Protein AF-A0A7C1LKK4-F1 (afdb_monomer_lite)

Radius of gyration: 29.33 Å; chains: 1; bounding box: 69×33×92 Å

pLDDT: mean 77.94, std 19.58, range [30.86, 96.69]

Sequence (271 aa):
MKFQNEKHQVVVKPYSTIRDAWVTHCPECGFIIKFAEEIGKKEQLFDPSLIKKLIGFKEFGNTYQYNYVPQEKPYMDFLDYYIEKVDNARSRIKSALAEIDFIHWGSPYQEWKHDRNVDAFKFLVKFYTNLEDYCQTRIEDPNNKDMDQKISELNLPEDLNNNMQDIRILRNQIVHEAYEITEEEEVKIEDTYIQFMYWLVSTYLRPLGLDKIKIEPEYTFLDITKINYEIREFLHLYLGSTLRIKNFYDKFLTPLLKELGIHIENSKSLD

Secondary structure (DSSP, 8-state):
---S-GGG-----TTEEEEEEEEEE-TTT-PEEEEEEEEEEEEEES-GGGTTTTT-EEETTEEEEEE--TTS-----HHHHHHHHHHHHHHHHHHHHTTS-HHHHHHHHHHHHTS--S-HHHHHHHHHHHHHHHHHHHSSSGGG--HHHHHHHTT--HHHHHHHHHHHHHHHHHHHS-PPPPHHHHHHHHHHHHHHHHHHHHHHHGGG-GGG-PPPGGGTTS-HHHHHHHHHHHHHHHHHHHH--TTHIIIIIHHHHHHTT----------

Structure (mmCIF, N/CA/C/O backbone):
data_AF-A0A7C1LKK4-F1
#
_entry.id   AF-A0A7C1LKK4-F1
#
loop_
_atom_site.group_PDB
_atom_site.id
_atom_site.type_symbol
_atom_site.label_atom_id
_atom_site.label_alt_id
_atom_site.label_comp_id
_atom_site.label_asym_id
_atom_site.label_entity_id
_atom_site.label_seq_id
_atom_site.pdbx_PDB_ins_code
_atom_site.Cartn_x
_atom_site.Cartn_y
_atom_site.Cartn_z
_atom_site.occupancy
_atom_site.B_iso_or_equiv
_atom_site.auth_seq_id
_atom_site.auth_comp_id
_atom_site.auth_asym_id
_atom_site.auth_atom_id
_atom_site.pdbx_PDB_model_num
ATOM 1 N N . MET A 1 1 ? 45.616 5.475 -30.907 1.00 37.19 1 MET A N 1
ATOM 2 C CA . MET A 1 1 ? 44.593 5.948 -29.952 1.00 37.19 1 MET A CA 1
ATOM 3 C C . MET A 1 1 ? 43.524 4.861 -29.895 1.00 37.19 1 MET A C 1
ATOM 5 O O . MET A 1 1 ? 42.906 4.616 -30.920 1.00 37.19 1 MET A O 1
ATOM 9 N N . LYS A 1 2 ? 43.431 4.094 -28.800 1.00 30.86 2 LYS A N 1
ATOM 10 C CA . LYS A 1 2 ? 42.451 3.000 -28.645 1.00 30.86 2 LYS A CA 1
ATOM 11 C C . LYS A 1 2 ? 41.303 3.496 -27.771 1.00 30.86 2 LYS A C 1
ATOM 13 O O . LYS A 1 2 ? 41.562 4.070 -26.717 1.00 30.86 2 LYS A O 1
ATOM 18 N N . PHE A 1 3 ? 40.069 3.304 -28.225 1.00 37.62 3 PHE A N 1
ATOM 19 C CA . PHE A 1 3 ? 38.870 3.633 -27.457 1.00 37.62 3 PHE A CA 1
ATOM 20 C C . PHE A 1 3 ? 38.736 2.670 -26.269 1.00 37.62 3 PHE A C 1
ATOM 22 O O . PHE A 1 3 ? 38.980 1.477 -26.412 1.00 37.62 3 PHE A O 1
ATOM 29 N N . GLN A 1 4 ? 38.338 3.171 -25.097 1.00 42.56 4 GLN A N 1
ATOM 30 C CA . GLN A 1 4 ? 38.189 2.353 -23.882 1.00 42.56 4 GLN A CA 1
ATOM 31 C C . GLN A 1 4 ? 36.905 1.497 -23.857 1.00 42.56 4 GLN A C 1
ATOM 33 O O . GLN A 1 4 ? 36.704 0.744 -22.912 1.00 42.56 4 GLN A O 1
ATOM 38 N N . ASN A 1 5 ? 36.047 1.574 -24.882 1.00 44.41 5 ASN A N 1
ATOM 39 C CA . ASN A 1 5 ? 34.778 0.842 -24.932 1.00 44.41 5 ASN A CA 1
ATOM 40 C C . ASN A 1 5 ? 34.364 0.494 -26.376 1.00 44.41 5 ASN A C 1
ATOM 42 O O . ASN A 1 5 ? 33.366 0.982 -26.902 1.00 44.41 5 ASN A O 1
ATOM 46 N N . GLU A 1 6 ? 35.139 -0.371 -27.037 1.00 42.25 6 GLU A N 1
ATOM 47 C CA . GLU A 1 6 ? 34.884 -0.820 -28.422 1.00 42.25 6 GLU A CA 1
ATOM 48 C C . GLU A 1 6 ? 33.504 -1.495 -28.614 1.00 42.25 6 GLU A C 1
ATOM 50 O O . GLU A 1 6 ? 32.994 -1.539 -29.729 1.00 42.25 6 GLU A O 1
ATOM 55 N N . LYS A 1 7 ? 32.852 -1.965 -27.538 1.00 42.75 7 LYS A N 1
ATOM 56 C CA . LYS A 1 7 ? 31.535 -2.631 -27.583 1.00 42.75 7 LYS A CA 1
ATOM 57 C C . LYS A 1 7 ? 30.335 -1.714 -27.857 1.00 42.75 7 LYS A C 1
ATOM 59 O O . LYS A 1 7 ? 29.309 -2.223 -28.288 1.00 42.75 7 LYS A O 1
ATOM 64 N N . HIS A 1 8 ? 30.451 -0.407 -27.622 1.00 40.34 8 HIS A N 1
ATOM 65 C CA . HIS A 1 8 ? 29.337 0.547 -27.770 1.00 40.34 8 HIS A CA 1
ATOM 66 C C . HIS A 1 8 ? 29.522 1.507 -28.952 1.00 40.34 8 HIS A C 1
ATOM 68 O O . HIS A 1 8 ? 28.782 2.476 -29.099 1.00 40.34 8 HIS A O 1
ATOM 74 N N . GLN A 1 9 ? 30.510 1.254 -29.816 1.00 44.00 9 GLN A N 1
ATOM 75 C CA . GLN A 1 9 ? 30.592 1.957 -31.088 1.00 44.00 9 GLN A CA 1
ATOM 76 C C . GLN A 1 9 ? 29.550 1.385 -32.044 1.00 44.00 9 GLN A C 1
ATOM 78 O O . GLN A 1 9 ? 29.597 0.205 -32.396 1.00 44.00 9 GLN A O 1
ATOM 83 N N . VAL A 1 10 ? 28.653 2.241 -32.536 1.00 42.34 10 VAL A N 1
ATOM 84 C CA . VAL A 1 10 ? 27.933 1.950 -33.776 1.00 42.34 10 VAL A CA 1
ATOM 85 C C . VAL A 1 10 ? 28.977 1.926 -34.888 1.00 42.34 10 VAL A C 1
ATOM 87 O O . VAL A 1 10 ? 29.346 2.952 -35.457 1.00 42.34 10 VAL A O 1
ATOM 90 N N . VAL A 1 11 ? 29.492 0.736 -35.189 1.00 40.16 11 VAL A N 1
ATOM 91 C CA . VAL A 1 11 ? 30.212 0.508 -36.435 1.00 40.16 11 VAL A CA 1
ATOM 92 C C . VAL A 1 11 ? 29.155 0.561 -37.525 1.00 40.16 11 VAL A C 1
ATOM 94 O O . VAL A 1 11 ? 28.446 -0.418 -37.763 1.00 40.16 11 VAL A O 1
ATOM 97 N N . VAL A 1 12 ? 29.019 1.726 -38.159 1.00 37.38 12 VAL A N 1
ATOM 98 C CA . VAL A 1 12 ? 28.260 1.875 -39.401 1.00 37.38 12 VAL A CA 1
ATOM 99 C C . VAL A 1 12 ? 28.937 0.947 -40.404 1.00 37.38 12 VAL A C 1
ATOM 101 O O . VAL A 1 12 ? 29.977 1.270 -40.979 1.00 37.38 12 VAL A O 1
ATOM 104 N N . LYS A 1 13 ? 28.406 -0.275 -40.538 1.00 36.94 13 LYS A N 1
ATOM 105 C CA . LYS A 1 13 ? 28.858 -1.213 -41.566 1.00 36.94 13 LYS A CA 1
ATOM 106 C C . LYS A 1 13 ? 28.708 -0.503 -42.920 1.00 36.94 13 LYS A C 1
ATOM 108 O O . LYS A 1 13 ? 27.828 0.348 -43.034 1.00 36.94 13 LYS A O 1
ATOM 113 N N . PRO A 1 14 ? 29.482 -0.852 -43.963 1.00 34.12 14 PRO A N 1
ATOM 114 C CA . PRO A 1 14 ? 29.505 -0.133 -45.251 1.00 34.12 14 PRO A CA 1
ATOM 115 C C . PRO A 1 14 ? 28.169 -0.085 -46.029 1.00 34.12 14 PRO A C 1
ATOM 117 O O . PRO A 1 14 ? 28.144 0.268 -47.201 1.00 34.12 14 PRO A O 1
ATOM 120 N N . TYR A 1 15 ? 27.058 -0.492 -45.413 1.00 42.78 15 TYR A N 1
ATOM 121 C CA . TYR A 1 15 ? 25.791 -0.837 -46.034 1.00 42.78 15 TYR A CA 1
ATOM 122 C C . TYR A 1 15 ? 24.567 -0.287 -45.275 1.00 42.78 15 TYR A C 1
ATOM 124 O O . TYR A 1 15 ? 23.463 -0.783 -45.488 1.00 42.78 15 TYR A O 1
ATOM 132 N N . SER A 1 16 ? 24.727 0.709 -44.399 1.00 43.25 16 SER A N 1
ATOM 133 C CA . SER A 1 16 ? 23.610 1.417 -43.755 1.00 43.25 16 SER A CA 1
ATOM 134 C C . SER A 1 16 ? 23.571 2.889 -44.167 1.00 43.25 16 SER A C 1
ATOM 136 O O . SER A 1 16 ? 24.607 3.524 -44.349 1.00 43.25 16 SER A O 1
ATOM 138 N N . THR A 1 17 ? 22.363 3.423 -44.335 1.00 44.88 17 THR A N 1
ATOM 139 C CA . THR A 1 17 ? 22.117 4.848 -44.597 1.00 44.88 17 THR A CA 1
ATOM 140 C C . THR A 1 17 ? 21.277 5.430 -43.463 1.00 44.88 17 THR A C 1
ATOM 142 O O . THR A 1 17 ? 20.459 4.719 -42.876 1.00 44.88 17 THR A O 1
ATOM 145 N N . ILE A 1 18 ? 21.497 6.704 -43.144 1.00 51.88 18 ILE A N 1
ATOM 146 C CA . ILE A 1 18 ? 20.783 7.420 -42.082 1.00 51.88 18 ILE A CA 1
ATOM 147 C C . ILE A 1 18 ? 19.822 8.393 -42.754 1.00 51.88 18 ILE A C 1
ATOM 149 O O . ILE A 1 18 ? 20.269 9.247 -43.525 1.00 51.88 18 ILE A O 1
ATOM 153 N N . ARG A 1 19 ? 18.526 8.260 -42.471 1.00 43.47 19 ARG A N 1
ATOM 154 C CA . ARG A 1 19 ? 17.520 9.248 -42.862 1.00 43.47 19 ARG A CA 1
ATOM 155 C C . ARG A 1 19 ? 17.182 10.063 -41.620 1.00 43.47 19 ARG A C 1
ATOM 157 O O . ARG A 1 19 ? 16.754 9.488 -40.629 1.00 43.47 19 ARG A O 1
ATOM 164 N N . ASP A 1 20 ? 17.492 11.352 -41.703 1.00 46.72 20 ASP A N 1
ATOM 165 C CA . ASP A 1 20 ? 17.458 12.336 -40.622 1.00 46.72 20 ASP A CA 1
ATOM 166 C C . ASP A 1 20 ? 18.298 11.990 -39.380 1.00 46.72 20 ASP A C 1
ATOM 168 O O . ASP A 1 20 ? 18.504 10.846 -38.967 1.00 46.72 20 ASP A O 1
ATOM 172 N N . ALA A 1 21 ? 18.948 13.020 -38.851 1.00 51.50 21 ALA A N 1
ATOM 173 C CA . ALA A 1 21 ? 19.817 12.884 -37.702 1.00 51.50 21 ALA A CA 1
ATOM 174 C C . ALA A 1 21 ? 19.864 14.189 -36.937 1.00 51.50 21 ALA A C 1
ATOM 176 O O . ALA A 1 21 ? 20.060 15.253 -37.528 1.00 51.50 21 ALA A O 1
ATOM 177 N N . TRP A 1 22 ? 19.792 14.086 -35.619 1.00 44.22 22 TRP A N 1
ATOM 178 C CA . TRP A 1 22 ? 20.084 15.207 -34.749 1.00 44.22 22 TRP A CA 1
ATOM 179 C C . TRP A 1 22 ? 21.406 14.969 -34.029 1.00 44.22 22 TRP A C 1
ATOM 181 O O . TRP A 1 22 ? 21.867 13.842 -33.820 1.00 44.22 22 TRP A O 1
ATOM 191 N N . VAL A 1 23 ? 22.080 16.076 -33.753 1.00 47.03 23 VAL A N 1
ATOM 192 C CA . VAL A 1 23 ? 23.451 16.090 -33.272 1.00 47.03 23 VAL A CA 1
ATOM 193 C C . VAL A 1 23 ? 23.464 16.789 -31.928 1.00 47.03 23 VAL A C 1
ATOM 195 O O . VAL A 1 23 ? 22.950 17.898 -31.806 1.00 47.03 23 VAL A O 1
ATOM 198 N N . THR A 1 24 ? 24.079 16.160 -30.935 1.00 41.03 24 THR A N 1
ATOM 199 C CA . THR A 1 24 ? 24.316 16.772 -29.628 1.00 41.03 24 THR A CA 1
ATOM 200 C C . THR A 1 24 ? 25.779 16.649 -29.226 1.00 41.03 24 THR A C 1
ATOM 202 O O . THR A 1 24 ? 26.554 15.894 -29.817 1.00 41.03 24 THR A O 1
ATOM 205 N N . HIS A 1 25 ? 26.173 17.423 -28.224 1.00 38.72 25 HIS A N 1
ATOM 206 C CA . HIS A 1 25 ? 27.529 17.461 -27.701 1.00 38.72 25 HIS A CA 1
ATOM 207 C C . HIS A 1 25 ? 27.568 16.807 -26.319 1.00 38.72 25 HIS A C 1
ATOM 209 O O . HIS A 1 25 ? 26.814 17.200 -25.435 1.00 38.72 25 HIS A O 1
ATOM 215 N N . CYS A 1 26 ? 28.469 15.845 -26.117 1.00 48.09 26 CYS A N 1
ATOM 216 C CA . CYS A 1 26 ? 28.776 15.279 -24.804 1.00 48.09 26 CYS A CA 1
ATOM 217 C C . CYS A 1 26 ? 29.719 16.228 -24.046 1.00 48.09 26 CYS A C 1
ATOM 219 O O . CYS A 1 26 ? 30.903 16.287 -24.389 1.00 48.09 26 CYS A O 1
ATOM 221 N N . PRO A 1 27 ? 29.260 16.965 -23.020 1.00 35.44 27 PRO A N 1
ATOM 222 C CA . PRO A 1 27 ? 30.100 17.942 -22.328 1.00 35.44 27 PRO A CA 1
ATOM 223 C C . PRO A 1 27 ? 31.228 17.296 -21.510 1.00 35.44 27 PRO A C 1
ATOM 225 O O . PRO A 1 27 ? 32.281 17.902 -21.353 1.00 35.44 27 PRO A O 1
ATOM 228 N N . GLU A 1 28 ? 31.046 16.061 -21.041 1.00 38.62 28 GLU A N 1
ATOM 229 C CA . GLU A 1 28 ? 32.045 15.348 -20.229 1.00 38.62 28 GLU A CA 1
ATOM 230 C C . GLU A 1 28 ? 33.185 14.759 -21.065 1.00 38.62 28 GLU A C 1
ATOM 232 O O . GLU A 1 28 ? 34.311 14.625 -20.592 1.00 38.62 28 GLU A O 1
ATOM 237 N N . CYS A 1 29 ? 32.894 14.404 -22.317 1.00 57.28 29 CYS A N 1
ATOM 238 C CA . CYS A 1 29 ? 33.804 13.648 -23.166 1.00 57.28 29 CYS A CA 1
ATOM 239 C C . CYS A 1 29 ? 34.223 14.383 -24.450 1.00 57.28 29 CYS A C 1
ATOM 241 O O . CYS A 1 29 ? 35.097 13.902 -25.168 1.00 57.28 29 CYS A O 1
ATOM 243 N N . GLY A 1 30 ? 33.641 15.555 -24.734 1.00 42.84 30 GLY A N 1
ATOM 244 C CA . GLY A 1 30 ? 34.002 16.422 -25.864 1.00 42.84 30 GLY A CA 1
ATOM 245 C C . GLY A 1 30 ? 33.635 15.862 -27.242 1.00 42.84 30 GLY A C 1
ATOM 246 O O . GLY A 1 30 ? 34.129 16.349 -28.259 1.00 42.84 30 GLY A O 1
ATOM 247 N N . PHE A 1 31 ? 32.805 14.816 -27.294 1.00 47.69 31 PHE A N 1
ATOM 248 C CA . PHE A 1 31 ? 32.409 14.163 -28.539 1.00 47.69 31 PHE A CA 1
ATOM 249 C C . PHE A 1 31 ? 31.079 14.695 -29.073 1.00 47.69 31 PHE A C 1
ATOM 251 O O . PHE A 1 31 ? 30.154 15.010 -28.322 1.00 47.69 31 PHE A O 1
ATOM 258 N N . ILE A 1 32 ? 30.982 14.725 -30.402 1.00 43.81 32 ILE A N 1
ATOM 259 C CA . ILE A 1 32 ? 29.741 14.959 -31.135 1.00 43.81 32 ILE A CA 1
ATOM 260 C C . ILE A 1 32 ? 29.006 13.619 -31.252 1.00 43.81 32 ILE A C 1
ATOM 262 O O . ILE A 1 32 ? 29.508 12.690 -31.886 1.00 43.81 32 ILE A O 1
ATOM 266 N N . ILE A 1 33 ? 27.826 13.521 -30.646 1.00 50.59 33 ILE A N 1
ATOM 267 C CA . ILE A 1 33 ? 26.955 12.347 -30.721 1.00 50.59 33 ILE A CA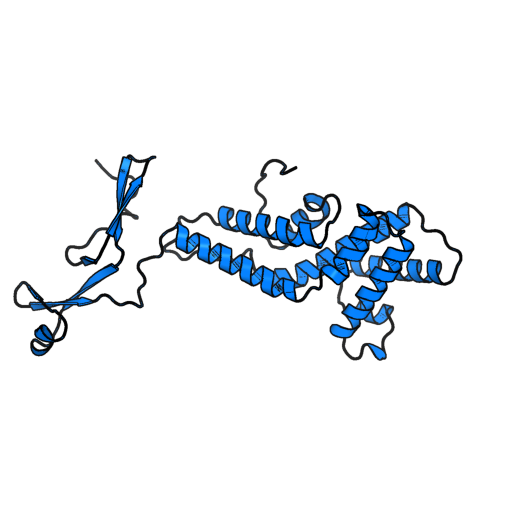 1
ATOM 268 C C . ILE A 1 33 ? 25.908 12.609 -31.803 1.00 50.59 33 ILE A C 1
ATOM 270 O O . ILE A 1 33 ? 25.196 13.610 -31.757 1.00 50.59 33 ILE A O 1
ATOM 274 N N . LYS A 1 34 ? 25.831 11.714 -32.790 1.00 46.56 34 LYS A N 1
ATOM 275 C CA . LYS A 1 34 ? 24.846 11.766 -33.874 1.00 46.56 34 LYS A CA 1
ATOM 276 C C . LYS A 1 34 ? 23.831 10.648 -33.672 1.00 46.56 34 LYS A C 1
ATOM 278 O O . LYS A 1 34 ? 24.192 9.478 -33.779 1.00 46.56 34 LYS A O 1
ATOM 283 N N . PHE A 1 35 ? 22.585 11.014 -33.409 1.00 51.78 35 PHE A N 1
ATOM 284 C CA . PHE A 1 35 ? 21.472 10.077 -33.320 1.00 51.78 35 PHE A CA 1
ATOM 285 C C . PHE A 1 35 ? 20.830 9.952 -34.699 1.00 51.78 35 PHE A C 1
ATOM 287 O O . PHE A 1 35 ? 20.534 10.962 -35.334 1.00 51.78 35 PHE A O 1
ATOM 294 N N . ALA A 1 36 ? 20.694 8.723 -35.193 1.00 54.31 36 ALA A N 1
ATOM 295 C CA . ALA A 1 36 ? 20.002 8.431 -36.444 1.00 54.31 36 ALA A CA 1
ATOM 296 C C . ALA A 1 36 ? 18.515 8.222 -36.144 1.00 54.31 36 ALA A C 1
ATOM 298 O O . ALA A 1 36 ? 18.191 7.380 -35.311 1.00 54.31 36 ALA A O 1
ATOM 299 N N . GLU A 1 37 ? 17.641 8.975 -36.812 1.00 50.19 37 GLU A N 1
ATOM 300 C CA . GLU A 1 37 ? 16.187 8.866 -36.639 1.00 50.19 37 GLU A CA 1
ATOM 301 C C . GLU A 1 37 ? 15.647 7.607 -37.334 1.00 50.19 37 GLU A C 1
ATOM 303 O O . GLU A 1 37 ? 14.828 6.887 -36.775 1.00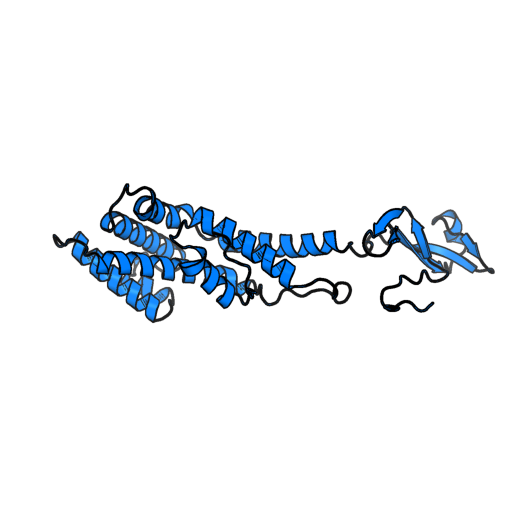 50.19 37 GLU A O 1
ATOM 308 N N . GLU A 1 38 ? 16.205 7.244 -38.494 1.00 53.84 38 GLU A N 1
ATOM 309 C CA . GLU A 1 38 ? 15.956 5.953 -39.137 1.00 53.84 38 GLU A CA 1
ATOM 310 C C . GLU A 1 38 ? 17.261 5.341 -39.676 1.00 53.84 38 GLU A C 1
ATOM 312 O O . GLU A 1 38 ? 18.034 5.991 -40.392 1.00 53.84 38 GLU A O 1
ATOM 317 N N . ILE A 1 39 ? 17.504 4.058 -39.378 1.00 55.19 39 ILE A N 1
ATOM 318 C CA . ILE A 1 39 ? 18.621 3.287 -39.945 1.00 55.19 39 ILE A CA 1
ATOM 319 C C . ILE A 1 39 ? 18.072 2.363 -41.033 1.00 55.19 39 ILE A C 1
ATOM 321 O O . ILE A 1 39 ? 17.428 1.358 -40.747 1.00 55.19 39 ILE A O 1
ATOM 325 N N . GLY A 1 40 ? 18.360 2.681 -42.296 1.00 55.97 40 GLY A N 1
ATOM 326 C CA . GLY A 1 40 ? 17.986 1.838 -43.429 1.00 55.97 40 GLY A CA 1
ATOM 327 C C . GLY A 1 40 ? 18.977 0.692 -43.620 1.00 55.97 40 GLY A C 1
ATOM 328 O O . GLY A 1 40 ? 20.186 0.924 -43.753 1.00 55.97 40 GLY A O 1
ATOM 329 N N . LYS A 1 41 ? 18.483 -0.547 -43.694 1.00 62.56 41 LYS A N 1
ATOM 330 C CA . LYS A 1 41 ? 19.303 -1.728 -44.001 1.00 62.56 41 LYS A CA 1
ATOM 331 C C . LYS A 1 41 ? 19.343 -1.962 -45.507 1.00 62.56 41 LYS A C 1
ATOM 333 O O . LYS A 1 41 ? 18.300 -2.042 -46.151 1.00 62.56 41 LYS A O 1
ATOM 338 N N . LYS A 1 42 ? 20.543 -2.087 -46.082 1.00 67.56 42 LYS A N 1
ATOM 339 C CA . LYS A 1 42 ? 20.703 -2.450 -47.496 1.00 67.56 42 LYS A CA 1
ATOM 340 C C . LYS A 1 42 ? 20.326 -3.915 -47.709 1.00 67.56 42 LYS A C 1
ATOM 342 O O . LYS A 1 42 ? 20.963 -4.812 -47.159 1.00 67.56 42 LYS A O 1
ATOM 347 N N . GLU A 1 43 ? 19.336 -4.150 -48.557 1.00 72.44 43 GLU A N 1
ATOM 348 C CA . GLU A 1 43 ? 18.850 -5.479 -48.926 1.00 72.44 43 GLU A CA 1
ATOM 349 C C . GLU A 1 43 ? 18.969 -5.676 -50.434 1.00 72.44 43 GLU A C 1
ATOM 351 O O . GLU A 1 43 ? 18.691 -4.763 -51.213 1.00 72.44 43 GLU A O 1
ATOM 356 N N . GLN A 1 44 ? 19.423 -6.858 -50.858 1.00 75.62 44 GLN A N 1
ATOM 357 C CA . GLN A 1 44 ? 19.522 -7.186 -52.276 1.00 75.62 44 GLN A CA 1
ATOM 358 C C . GLN A 1 44 ? 18.140 -7.550 -52.822 1.00 75.62 44 GLN A C 1
ATOM 360 O O . GLN A 1 44 ? 17.470 -8.444 -52.310 1.00 75.62 44 GLN A O 1
ATOM 365 N N . LEU A 1 45 ? 17.736 -6.873 -53.891 1.00 69.31 45 LEU A N 1
ATOM 366 C CA . LEU A 1 45 ? 16.538 -7.194 -54.649 1.00 69.31 45 LEU A CA 1
ATOM 367 C C . LEU A 1 45 ? 16.879 -8.248 -55.701 1.00 69.31 45 LEU A C 1
ATOM 369 O O . LEU A 1 45 ? 17.702 -8.017 -56.589 1.00 69.31 45 LEU A O 1
ATOM 373 N N . PHE A 1 46 ? 16.223 -9.402 -55.605 1.00 62.41 46 PHE A N 1
ATOM 374 C CA . PHE A 1 46 ? 16.388 -10.501 -56.558 1.00 62.41 46 PHE A CA 1
ATOM 375 C C . PHE A 1 46 ? 15.615 -10.279 -57.869 1.00 62.41 46 PHE A C 1
ATOM 377 O O . PHE A 1 46 ? 15.938 -10.910 -58.871 1.00 62.41 46 PHE A O 1
ATOM 384 N N . ASP A 1 47 ? 14.644 -9.356 -57.889 1.00 68.25 47 ASP A N 1
ATOM 385 C CA . ASP A 1 47 ? 13.831 -9.042 -59.068 1.00 68.25 47 ASP A CA 1
ATOM 386 C C . ASP A 1 47 ? 14.125 -7.620 -59.609 1.00 68.25 47 ASP A C 1
ATOM 388 O O . ASP A 1 47 ? 13.783 -6.619 -58.966 1.00 68.25 47 ASP A O 1
ATOM 392 N N . PRO A 1 48 ? 14.729 -7.494 -60.810 1.00 58.06 48 PRO A N 1
ATOM 393 C CA . PRO A 1 48 ? 15.024 -6.212 -61.455 1.00 58.06 48 PRO A CA 1
ATOM 394 C C . PRO A 1 48 ? 13.787 -5.364 -61.791 1.00 58.06 48 PRO A C 1
ATOM 396 O O . PRO A 1 48 ? 13.914 -4.151 -61.979 1.00 58.06 48 PRO A O 1
ATOM 399 N N . SER A 1 49 ? 12.597 -5.967 -61.887 1.00 60.97 49 SER A N 1
ATOM 400 C CA . SER A 1 49 ? 11.349 -5.254 -62.190 1.00 60.97 49 SER A CA 1
ATOM 401 C C . SER A 1 49 ? 10.872 -4.362 -61.031 1.00 60.97 49 SER A C 1
ATOM 403 O O . SER A 1 49 ? 10.127 -3.404 -61.250 1.00 60.97 49 SER A O 1
ATOM 405 N N . LEU A 1 50 ? 11.369 -4.603 -59.810 1.00 55.75 50 LEU A N 1
ATOM 406 C CA . LEU A 1 50 ? 11.002 -3.868 -58.595 1.00 55.75 50 LEU A CA 1
ATOM 407 C C . LEU A 1 50 ? 11.739 -2.528 -58.417 1.00 55.75 50 LEU A C 1
ATOM 409 O O . LEU A 1 50 ? 11.315 -1.706 -57.605 1.00 55.75 50 LEU A O 1
ATOM 413 N N . ILE A 1 51 ? 12.783 -2.252 -59.211 1.00 56.38 51 ILE A N 1
ATOM 414 C CA . ILE A 1 51 ? 13.634 -1.048 -59.087 1.00 56.38 51 ILE A CA 1
ATOM 415 C C . ILE A 1 51 ? 12.820 0.248 -59.135 1.00 56.38 51 ILE A C 1
ATOM 417 O O . ILE A 1 51 ? 12.987 1.124 -58.288 1.00 56.38 51 ILE A O 1
ATOM 421 N N . LYS A 1 52 ? 11.914 0.365 -60.116 1.00 55.12 52 LYS A N 1
ATOM 422 C CA . LYS A 1 52 ? 11.075 1.561 -60.292 1.00 55.12 52 LYS A CA 1
ATOM 423 C C . LYS A 1 52 ? 9.981 1.690 -59.231 1.00 55.12 52 LYS A C 1
ATOM 425 O O . LYS A 1 52 ? 9.448 2.779 -59.061 1.00 55.12 52 LYS A O 1
ATOM 430 N N . LYS A 1 53 ? 9.625 0.593 -58.556 1.00 56.66 53 LYS A N 1
ATOM 431 C CA . LYS A 1 53 ? 8.491 0.532 -57.627 1.00 56.66 53 LYS A CA 1
ATOM 432 C C . LYS A 1 53 ? 8.898 0.805 -56.174 1.00 56.66 53 LYS A C 1
ATOM 434 O O . LYS A 1 53 ? 8.067 1.287 -55.418 1.00 56.66 53 LYS A O 1
ATOM 439 N N . LEU A 1 54 ? 10.151 0.518 -55.803 1.00 55.03 54 LEU A N 1
ATOM 440 C CA . LEU A 1 54 ? 10.634 0.543 -54.412 1.00 55.03 54 LEU A CA 1
ATOM 441 C C . LEU A 1 54 ? 11.838 1.478 -54.164 1.00 55.03 54 LEU A C 1
ATOM 443 O O . LEU A 1 54 ? 12.482 1.377 -53.128 1.00 55.03 54 LEU A O 1
ATOM 447 N N . ILE A 1 55 ? 12.151 2.399 -55.088 1.00 62.03 55 ILE A N 1
ATOM 448 C CA . ILE A 1 55 ? 13.313 3.312 -54.975 1.00 62.03 55 ILE A CA 1
ATOM 449 C C . ILE A 1 55 ? 14.630 2.514 -54.805 1.00 62.03 55 ILE A C 1
ATOM 451 O O . ILE A 1 55 ? 15.451 2.773 -53.927 1.00 62.03 55 ILE A O 1
ATOM 455 N N . GLY A 1 56 ? 14.824 1.491 -55.643 1.00 63.84 56 GLY A N 1
ATOM 456 C CA . GLY A 1 56 ? 16.043 0.675 -55.641 1.00 63.84 56 GLY A CA 1
ATOM 457 C C . GLY A 1 56 ? 17.202 1.331 -56.403 1.00 63.84 56 GLY A C 1
ATOM 458 O O . GLY A 1 56 ? 16.989 2.102 -57.339 1.00 63.84 56 GLY A O 1
ATOM 459 N N . PHE A 1 57 ? 18.441 0.984 -56.054 1.00 67.56 57 PHE A N 1
ATOM 460 C CA . PHE A 1 57 ? 19.666 1.435 -56.724 1.00 67.56 57 PHE A CA 1
ATOM 461 C C . PHE A 1 57 ? 20.556 0.249 -57.124 1.00 67.56 57 PHE A C 1
ATOM 463 O O . PHE A 1 57 ? 20.464 -0.838 -56.556 1.00 67.56 57 PHE A O 1
ATOM 470 N N . LYS A 1 58 ? 21.412 0.432 -58.137 1.00 70.88 58 LYS A N 1
ATOM 471 C CA . LYS A 1 58 ? 22.349 -0.605 -58.602 1.00 70.88 58 LYS A CA 1
ATOM 472 C C . LYS A 1 58 ? 23.750 -0.355 -58.066 1.00 70.88 58 LYS A C 1
ATOM 474 O O . LYS A 1 58 ? 24.255 0.757 -58.167 1.00 70.88 58 LYS A O 1
ATOM 479 N N . GLU A 1 59 ? 24.397 -1.409 -57.588 1.00 67.19 59 GLU A N 1
ATOM 480 C CA . GLU A 1 59 ? 25.783 -1.373 -57.126 1.00 67.19 59 GLU A CA 1
ATOM 481 C C . GLU A 1 59 ? 26.461 -2.709 -57.460 1.00 67.19 59 GLU A C 1
ATOM 483 O O . GLU A 1 59 ? 25.887 -3.770 -57.229 1.00 67.19 59 GLU A O 1
ATOM 488 N N . PHE A 1 60 ? 27.654 -2.677 -58.062 1.00 70.69 60 PHE A N 1
ATOM 489 C CA . PHE A 1 60 ? 28.410 -3.879 -58.467 1.00 70.69 60 PHE A CA 1
ATOM 490 C C . PHE A 1 60 ? 27.589 -4.945 -59.229 1.00 70.69 60 PHE A C 1
ATOM 492 O O . PHE A 1 60 ? 27.738 -6.142 -59.003 1.00 70.69 60 PHE A O 1
ATOM 499 N N . GLY A 1 61 ? 26.694 -4.518 -60.127 1.00 69.56 61 GLY A N 1
ATOM 500 C CA . GLY A 1 61 ? 25.866 -5.416 -60.948 1.00 69.56 61 GLY A CA 1
ATOM 501 C C . GLY A 1 61 ? 24.631 -5.994 -60.244 1.00 69.56 61 GLY A C 1
ATOM 502 O O . GLY A 1 61 ? 23.749 -6.521 -60.918 1.00 69.56 61 GLY A O 1
ATOM 503 N N . ASN A 1 62 ? 24.517 -5.819 -58.927 1.00 72.56 62 ASN A N 1
ATOM 504 C CA . ASN A 1 62 ? 23.361 -6.223 -58.137 1.00 72.56 62 ASN A CA 1
ATOM 505 C C . ASN A 1 62 ? 22.421 -5.039 -57.894 1.00 72.56 62 ASN A C 1
ATOM 507 O O . ASN A 1 62 ? 22.822 -3.872 -57.923 1.00 72.56 62 ASN A O 1
ATOM 511 N N . THR A 1 63 ? 21.151 -5.348 -57.657 1.00 74.81 63 THR A N 1
ATOM 512 C CA . THR A 1 63 ? 20.133 -4.353 -57.316 1.00 74.81 63 THR A CA 1
ATOM 513 C C . THR A 1 63 ? 19.897 -4.377 -55.815 1.00 74.81 63 THR A C 1
ATOM 515 O O . THR A 1 63 ? 19.741 -5.453 -55.244 1.00 74.81 63 THR A O 1
ATOM 518 N N . TYR A 1 64 ? 19.844 -3.209 -55.185 1.00 72.75 64 TYR A N 1
ATOM 519 C CA . TYR A 1 64 ? 19.619 -3.050 -53.755 1.00 72.75 64 TYR A CA 1
ATOM 520 C C . TYR A 1 64 ? 18.499 -2.052 -53.470 1.00 72.75 64 TYR A C 1
ATOM 522 O O . TYR A 1 64 ? 18.196 -1.191 -54.293 1.00 72.75 64 TYR A O 1
ATOM 530 N N . GLN A 1 65 ? 17.917 -2.143 -52.282 1.00 75.62 65 GLN A N 1
ATOM 531 C CA . GLN A 1 65 ? 17.084 -1.099 -51.692 1.00 75.62 65 GLN A CA 1
ATOM 532 C C . GLN A 1 65 ? 17.471 -0.916 -50.228 1.00 75.62 65 GLN A C 1
ATOM 534 O O . GLN A 1 65 ? 17.983 -1.845 -49.600 1.00 75.62 65 GLN A O 1
ATOM 539 N N . TYR A 1 66 ? 17.218 0.270 -49.684 1.00 66.81 66 TYR A N 1
ATOM 540 C CA . TYR A 1 66 ? 17.228 0.450 -48.239 1.00 66.81 66 TYR A CA 1
ATOM 541 C C . TYR A 1 66 ? 15.832 0.157 -47.711 1.00 66.81 66 TYR A C 1
ATOM 543 O O . TYR A 1 66 ? 14.870 0.823 -48.089 1.00 66.81 66 TYR A O 1
ATOM 551 N N . ASN A 1 67 ? 15.730 -0.863 -46.868 1.00 62.53 67 ASN A N 1
ATOM 552 C CA . ASN A 1 67 ? 14.507 -1.164 -46.153 1.00 62.53 67 ASN A CA 1
ATOM 553 C C . ASN A 1 67 ? 14.525 -0.397 -44.827 1.00 62.53 67 ASN A C 1
ATOM 555 O O . ASN A 1 67 ? 15.422 -0.592 -44.002 1.00 62.53 67 ASN A O 1
ATOM 559 N N . TYR A 1 68 ? 13.563 0.506 -44.674 1.00 58.72 68 TYR A N 1
ATOM 560 C CA . TYR A 1 68 ? 13.297 1.249 -43.449 1.00 58.72 68 TYR A CA 1
ATOM 561 C C . TYR A 1 68 ? 12.046 0.615 -42.847 1.00 58.72 68 TYR A C 1
ATOM 563 O O . TYR A 1 68 ? 10.929 1.023 -43.157 1.00 58.72 68 TYR A O 1
ATOM 571 N N . VAL A 1 69 ? 12.215 -0.483 -42.107 1.00 55.50 69 VAL A N 1
ATOM 572 C CA . VAL A 1 69 ? 11.087 -1.211 -41.517 1.00 55.50 69 VAL A CA 1
ATOM 573 C C . VAL A 1 69 ? 10.549 -0.370 -40.351 1.00 55.50 69 VAL A C 1
ATOM 575 O O . VAL A 1 69 ? 11.238 -0.273 -39.341 1.00 55.50 69 VAL A O 1
ATOM 578 N N . PRO A 1 70 ? 9.323 0.192 -40.413 1.00 45.53 70 PRO A N 1
ATOM 579 C CA . PRO A 1 70 ? 8.797 1.070 -39.355 1.00 45.53 70 PRO A CA 1
ATOM 580 C C . PRO A 1 70 ? 8.590 0.356 -38.011 1.00 45.53 70 PRO A C 1
ATOM 582 O O . PRO A 1 70 ? 8.367 0.991 -36.985 1.00 45.53 70 PRO A O 1
ATOM 585 N N . GLN A 1 71 ? 8.589 -0.981 -38.031 1.00 43.53 71 GLN A N 1
ATOM 586 C CA . GLN A 1 71 ? 8.390 -1.833 -36.858 1.00 43.53 71 GLN A CA 1
ATOM 587 C C . GLN A 1 71 ? 9.673 -2.006 -36.041 1.00 43.53 71 GLN A C 1
ATOM 589 O O . GLN A 1 71 ? 9.596 -2.252 -34.840 1.00 43.53 71 GLN A O 1
ATOM 594 N N . GLU A 1 72 ? 10.838 -1.828 -36.663 1.00 45.00 72 GLU A N 1
ATOM 595 C CA . GLU A 1 72 ? 12.098 -1.670 -35.950 1.00 45.00 72 GLU A CA 1
ATOM 596 C C . GLU A 1 72 ? 12.228 -0.175 -35.660 1.00 45.00 72 GLU A C 1
ATOM 598 O O . GLU A 1 72 ? 12.914 0.550 -36.381 1.00 45.00 72 GLU A O 1
ATOM 603 N N . LYS A 1 73 ? 11.503 0.313 -34.637 1.00 40.41 73 LYS A N 1
ATOM 604 C CA . LYS A 1 73 ? 11.787 1.641 -34.075 1.00 40.41 73 LYS A CA 1
ATOM 605 C C . LYS A 1 73 ? 13.315 1.745 -33.931 1.00 40.41 73 LYS A C 1
ATOM 607 O O . LYS A 1 73 ? 13.916 0.759 -33.481 1.00 40.41 73 LYS A O 1
ATOM 612 N N . PRO A 1 74 ? 13.958 2.875 -34.291 1.00 46.41 74 PRO A N 1
ATOM 613 C CA . PRO A 1 74 ? 15.343 3.082 -33.876 1.00 46.41 74 PRO A CA 1
ATOM 614 C C . PRO A 1 74 ? 15.415 2.758 -32.381 1.00 46.41 74 PRO A C 1
ATOM 616 O O . PRO A 1 74 ? 14.453 3.052 -31.664 1.00 46.41 74 PRO A O 1
ATOM 619 N N . TYR A 1 75 ? 16.480 2.081 -31.932 1.00 52.16 75 TYR A N 1
ATOM 620 C CA . TYR A 1 75 ? 16.687 1.815 -30.505 1.00 52.16 75 TYR A CA 1
ATOM 621 C C . TYR A 1 75 ? 16.294 3.078 -29.740 1.00 52.16 75 TYR A C 1
ATOM 623 O O . TYR A 1 75 ? 16.890 4.126 -30.001 1.00 52.16 75 TYR A O 1
ATOM 631 N N . MET A 1 76 ? 15.246 2.998 -28.902 1.00 55.28 76 MET A N 1
ATOM 632 C CA . MET A 1 76 ? 14.807 4.145 -28.104 1.00 55.28 76 MET A CA 1
ATOM 633 C C . MET A 1 76 ? 16.045 4.704 -27.433 1.00 55.28 76 MET A C 1
ATOM 635 O O . MET A 1 76 ? 16.880 3.921 -26.959 1.00 55.28 76 MET A O 1
ATOM 639 N N . ASP A 1 77 ? 16.211 6.023 -27.456 1.00 61.44 77 ASP A N 1
ATOM 640 C CA . ASP A 1 77 ? 17.343 6.590 -26.757 1.00 61.44 77 ASP A CA 1
ATOM 641 C C . ASP A 1 77 ? 17.221 6.282 -25.254 1.00 61.44 77 ASP A C 1
ATOM 643 O O . ASP A 1 77 ? 16.184 5.833 -24.748 1.00 61.44 77 ASP A O 1
ATOM 647 N N . PHE A 1 78 ? 18.329 6.435 -24.534 1.00 67.38 78 PHE A N 1
ATOM 648 C CA . PHE A 1 78 ? 18.383 6.109 -23.110 1.00 67.38 78 PHE A CA 1
ATOM 649 C C . PHE A 1 78 ? 17.234 6.738 -22.313 1.00 67.38 78 PHE A C 1
ATOM 651 O O . PHE A 1 78 ? 16.687 6.094 -21.415 1.00 67.38 78 PHE A O 1
ATOM 658 N N . LEU A 1 79 ? 16.914 7.997 -22.617 1.00 67.50 79 LEU A N 1
ATOM 659 C CA . LEU A 1 79 ? 15.959 8.776 -21.852 1.00 67.50 79 LEU A CA 1
ATOM 660 C C . LEU A 1 79 ? 14.543 8.269 -22.108 1.00 67.50 79 LEU A C 1
ATOM 662 O O . LEU A 1 79 ? 13.807 8.044 -21.150 1.00 67.50 79 LEU A O 1
ATOM 666 N N . ASP A 1 80 ? 14.200 8.013 -23.366 1.00 72.19 80 ASP A N 1
ATOM 667 C CA . ASP A 1 80 ? 12.895 7.486 -23.749 1.00 72.19 80 ASP A CA 1
ATOM 668 C C . ASP A 1 80 ? 12.630 6.120 -23.107 1.00 72.19 80 ASP A C 1
ATOM 670 O O . ASP A 1 80 ? 11.562 5.885 -22.539 1.00 72.19 80 ASP A O 1
ATOM 674 N N . TYR A 1 81 ? 13.617 5.221 -23.140 1.00 77.06 81 TYR A N 1
ATOM 675 C CA . TYR A 1 81 ? 13.479 3.893 -22.547 1.00 77.06 81 TYR A CA 1
ATOM 676 C C . TYR A 1 81 ? 13.389 3.949 -21.011 1.00 77.06 81 TYR A C 1
ATOM 678 O O . TYR A 1 81 ? 12.586 3.240 -20.401 1.00 77.06 81 TYR A O 1
ATOM 686 N N . TYR A 1 82 ? 14.172 4.823 -20.368 1.00 78.56 82 TYR A N 1
ATOM 687 C CA . TYR A 1 82 ? 14.062 5.078 -18.930 1.00 78.56 82 TYR A CA 1
ATOM 688 C C . TYR A 1 82 ? 12.669 5.589 -18.547 1.00 78.56 82 TYR A C 1
ATOM 690 O O . TYR A 1 82 ? 12.048 5.037 -17.635 1.00 78.56 82 TYR A O 1
ATOM 698 N N . ILE A 1 83 ? 12.167 6.603 -19.262 1.00 82.00 83 ILE A N 1
ATOM 699 C CA . ILE A 1 83 ? 10.834 7.175 -19.045 1.00 82.00 83 ILE A CA 1
ATOM 700 C C . ILE A 1 83 ? 9.771 6.093 -19.215 1.00 82.00 83 ILE A C 1
ATOM 702 O O . ILE A 1 83 ? 8.926 5.943 -18.337 1.00 82.00 83 ILE A O 1
ATOM 706 N N . GLU A 1 84 ? 9.847 5.280 -20.273 1.00 87.50 84 GLU A N 1
ATOM 707 C CA . GLU A 1 84 ? 8.887 4.199 -20.501 1.00 87.50 84 GLU A CA 1
ATOM 708 C C . GLU A 1 84 ? 8.846 3.211 -19.327 1.00 87.50 84 GLU A C 1
ATOM 710 O O . GLU A 1 84 ? 7.763 2.870 -18.846 1.00 87.50 84 GLU A O 1
ATOM 715 N N . LYS A 1 85 ? 10.004 2.762 -18.822 1.00 88.94 85 LYS A N 1
ATOM 716 C CA . LYS A 1 85 ? 10.047 1.827 -17.685 1.00 88.94 85 LYS A CA 1
ATOM 717 C C . LYS A 1 85 ? 9.474 2.444 -16.411 1.00 88.94 85 LYS A C 1
ATOM 719 O O . LYS A 1 85 ? 8.715 1.776 -15.703 1.00 88.94 85 LYS A O 1
ATOM 724 N N . VAL A 1 86 ? 9.806 3.703 -16.129 1.00 91.44 86 VAL A N 1
ATOM 725 C CA . VAL A 1 86 ? 9.292 4.432 -14.962 1.00 91.44 86 VAL A CA 1
ATOM 726 C C . VAL A 1 86 ? 7.780 4.634 -15.073 1.00 91.44 86 VAL A C 1
ATOM 728 O O . VAL A 1 86 ? 7.049 4.326 -14.131 1.00 91.44 86 VAL A O 1
ATOM 731 N N . ASP A 1 87 ? 7.287 5.085 -16.222 1.00 92.69 87 ASP A N 1
ATOM 732 C CA . ASP A 1 87 ? 5.864 5.336 -16.443 1.00 92.69 87 ASP A CA 1
ATOM 733 C C . ASP A 1 87 ? 5.048 4.045 -16.448 1.00 92.69 87 ASP A C 1
ATOM 735 O O . ASP A 1 87 ? 3.952 4.008 -15.881 1.00 92.69 87 ASP A O 1
ATOM 739 N N . ASN A 1 88 ? 5.594 2.955 -16.993 1.00 93.44 88 ASN A N 1
ATOM 740 C CA . ASN A 1 88 ? 4.979 1.637 -16.898 1.00 93.44 88 ASN A CA 1
ATOM 741 C C . ASN A 1 88 ? 4.824 1.203 -15.433 1.00 93.44 88 ASN A C 1
ATOM 743 O O . ASN A 1 88 ? 3.729 0.813 -15.020 1.00 93.44 88 ASN A O 1
ATOM 747 N N . ALA A 1 89 ? 5.884 1.322 -14.625 1.00 94.38 89 ALA A N 1
ATOM 748 C CA . ALA A 1 89 ? 5.830 0.993 -13.203 1.00 94.38 89 ALA A CA 1
ATOM 749 C C . ALA A 1 89 ? 4.811 1.871 -12.457 1.00 94.38 89 ALA A C 1
ATOM 751 O O . ALA A 1 89 ? 3.943 1.348 -11.756 1.00 94.38 89 ALA A O 1
ATOM 752 N N . ARG A 1 90 ? 4.843 3.194 -12.668 1.00 95.62 90 ARG A N 1
ATOM 753 C CA . ARG A 1 90 ? 3.892 4.151 -12.073 1.00 95.62 90 ARG A CA 1
ATOM 754 C C . ARG A 1 90 ? 2.449 3.841 -12.451 1.00 95.62 90 ARG A C 1
ATOM 756 O O . ARG A 1 90 ? 1.577 3.861 -11.588 1.00 95.62 90 ARG A O 1
ATOM 763 N N . SER A 1 91 ? 2.188 3.545 -13.721 1.00 95.56 91 SER A N 1
ATOM 764 C CA . SER A 1 91 ? 0.852 3.209 -14.219 1.00 95.56 91 SER A CA 1
ATOM 765 C C . SER A 1 91 ? 0.313 1.930 -13.576 1.00 95.56 91 SER A C 1
ATOM 767 O O . SER A 1 91 ? -0.830 1.899 -13.112 1.00 95.56 91 SER A O 1
ATOM 769 N N . ARG A 1 92 ? 1.153 0.895 -13.460 1.00 95.69 92 ARG A N 1
ATOM 770 C CA . ARG A 1 92 ? 0.795 -0.366 -12.793 1.00 95.69 92 ARG A CA 1
ATOM 771 C C . ARG A 1 92 ? 0.500 -0.160 -11.310 1.00 95.69 92 ARG A C 1
ATOM 773 O O . ARG A 1 92 ? -0.498 -0.680 -10.824 1.00 95.69 92 ARG A O 1
ATOM 780 N N . ILE A 1 93 ? 1.317 0.638 -10.619 1.00 96.19 93 ILE A N 1
ATOM 781 C CA . ILE A 1 93 ? 1.093 1.008 -9.214 1.00 96.19 93 ILE A CA 1
ATOM 782 C C . ILE A 1 93 ? -0.232 1.761 -9.067 1.00 96.19 93 ILE A C 1
ATOM 784 O O . ILE A 1 93 ? -1.064 1.359 -8.263 1.00 96.19 93 ILE A O 1
ATOM 788 N N . LYS A 1 94 ? -0.468 2.809 -9.869 1.00 95.56 94 LYS A N 1
ATOM 789 C CA . LYS A 1 94 ? -1.732 3.568 -9.844 1.00 95.56 94 LYS A CA 1
ATOM 790 C C . LYS A 1 94 ? -2.938 2.667 -10.067 1.00 95.56 94 LYS A C 1
ATOM 792 O O . LYS A 1 94 ? -3.912 2.782 -9.339 1.00 95.56 94 LYS A O 1
ATOM 797 N N . SER A 1 95 ? -2.860 1.779 -11.054 1.00 95.94 95 SER A N 1
ATOM 798 C CA . SER A 1 95 ? -3.955 0.865 -11.384 1.00 95.94 95 SER A CA 1
ATOM 799 C C . SER A 1 95 ? -4.233 -0.115 -10.243 1.00 95.94 95 SER A C 1
ATOM 801 O O . SER A 1 95 ? -5.387 -0.331 -9.905 1.00 95.94 95 SER A O 1
ATOM 803 N N . ALA A 1 96 ? -3.190 -0.664 -9.611 1.00 95.38 96 ALA A N 1
ATOM 804 C CA . ALA A 1 96 ? -3.348 -1.559 -8.467 1.00 95.38 96 ALA A CA 1
ATOM 805 C C . ALA A 1 96 ? -3.935 -0.842 -7.242 1.00 95.38 96 ALA A C 1
ATOM 807 O O . ALA A 1 96 ? -4.763 -1.401 -6.534 1.00 95.38 96 ALA A O 1
ATOM 808 N N . LEU A 1 97 ? -3.518 0.401 -6.999 1.00 95.56 97 LEU A N 1
ATOM 809 C CA . LEU A 1 97 ? -3.963 1.192 -5.854 1.00 95.56 97 LEU A CA 1
ATOM 810 C C . LEU A 1 97 ? -5.324 1.870 -6.061 1.00 95.56 97 LEU A C 1
ATOM 812 O O . LEU A 1 97 ? -5.926 2.290 -5.080 1.00 95.56 97 LEU A O 1
ATOM 816 N N . ALA A 1 98 ? -5.829 1.958 -7.294 1.00 92.94 98 ALA A N 1
ATOM 817 C CA . ALA A 1 98 ? -7.146 2.527 -7.591 1.00 92.94 98 ALA A CA 1
ATOM 818 C C . ALA A 1 98 ? -8.306 1.735 -6.957 1.00 92.94 98 ALA A C 1
ATOM 820 O O . ALA A 1 98 ? -9.379 2.289 -6.747 1.00 92.94 98 ALA A O 1
ATOM 821 N N . GLU A 1 99 ? -8.075 0.463 -6.626 1.00 87.62 99 GLU A N 1
ATOM 822 C CA . GLU A 1 99 ? -9.017 -0.408 -5.912 1.00 87.62 99 GLU A CA 1
ATOM 823 C C . GLU A 1 99 ? -9.142 -0.070 -4.415 1.00 87.62 99 GLU A C 1
ATOM 825 O O . GLU A 1 99 ? -10.025 -0.588 -3.728 1.00 87.62 99 GLU A O 1
ATOM 830 N N . ILE A 1 100 ? -8.250 0.775 -3.888 1.00 92.75 100 ILE A N 1
ATOM 831 C CA . ILE A 1 100 ? -8.278 1.237 -2.502 1.00 92.75 100 ILE A CA 1
ATOM 832 C C . ILE A 1 100 ? -8.890 2.635 -2.469 1.00 92.75 100 ILE A C 1
ATOM 834 O O . ILE A 1 100 ? -8.318 3.598 -2.984 1.00 92.75 100 ILE A O 1
ATOM 838 N N . ASP A 1 101 ? -10.024 2.771 -1.784 1.00 92.50 101 ASP A N 1
ATOM 839 C CA . ASP A 1 101 ? -10.614 4.080 -1.516 1.00 92.50 101 ASP A CA 1
ATOM 840 C C . ASP A 1 101 ? -9.846 4.800 -0.396 1.00 92.50 101 ASP A C 1
ATOM 842 O O . ASP A 1 101 ? -10.191 4.754 0.786 1.00 92.50 101 ASP A O 1
ATOM 846 N N . PHE A 1 102 ? -8.752 5.467 -0.762 1.00 92.75 102 PHE A N 1
ATOM 847 C CA . PHE A 1 102 ? -7.944 6.212 0.201 1.00 92.75 102 PHE A CA 1
ATOM 848 C C . PHE A 1 102 ? -8.656 7.422 0.807 1.00 92.75 102 PHE A C 1
ATOM 850 O O . PHE A 1 102 ? -8.209 7.903 1.844 1.00 92.75 102 PHE A O 1
ATOM 857 N N . ILE A 1 103 ? -9.729 7.930 0.196 1.00 90.44 103 ILE A N 1
ATOM 858 C CA . ILE A 1 103 ? -10.527 8.991 0.819 1.00 90.44 103 ILE A CA 1
ATOM 859 C C . ILE A 1 103 ? -11.274 8.378 1.998 1.00 90.44 103 ILE A C 1
ATOM 861 O O . ILE A 1 103 ? -11.179 8.875 3.120 1.00 90.44 103 ILE A O 1
ATOM 865 N N . HIS A 1 104 ? -11.934 7.247 1.756 1.00 91.31 104 HIS A N 1
ATOM 866 C CA . HIS A 1 104 ? -12.642 6.501 2.782 1.00 91.31 104 HIS A CA 1
ATOM 867 C C . HIS A 1 104 ? -11.715 6.122 3.946 1.00 91.31 104 HIS A C 1
ATOM 869 O O . HIS A 1 104 ? -12.053 6.395 5.095 1.00 91.31 104 HIS A O 1
ATOM 875 N N . TRP A 1 105 ? -10.510 5.607 3.675 1.00 92.94 105 TRP A N 1
ATOM 876 C CA . TRP A 1 105 ? -9.550 5.219 4.721 1.00 92.94 105 TRP A CA 1
ATOM 877 C C . TRP A 1 105 ? -8.779 6.382 5.363 1.00 92.94 105 TRP A C 1
ATOM 879 O O . TRP A 1 105 ? -8.630 6.423 6.583 1.00 92.94 105 TRP A O 1
ATOM 889 N N . GLY A 1 106 ? -8.276 7.321 4.560 1.00 91.50 106 GLY A N 1
ATOM 890 C CA . GLY A 1 106 ? -7.341 8.361 4.994 1.00 91.50 106 GLY A CA 1
ATOM 891 C C . GLY A 1 106 ? -8.005 9.566 5.657 1.00 91.50 106 GLY A C 1
ATOM 892 O O . GLY A 1 106 ? -7.446 10.125 6.604 1.00 91.50 106 GLY A O 1
ATOM 893 N N . SER A 1 107 ? -9.208 9.960 5.221 1.00 91.19 107 SER A N 1
ATOM 894 C CA . SER A 1 107 ? -9.896 11.132 5.780 1.00 91.19 107 SER A CA 1
ATOM 895 C C . SER A 1 107 ? -10.197 11.005 7.280 1.00 91.19 107 SER A C 1
ATOM 897 O O . SER A 1 107 ? -9.880 11.949 8.005 1.00 91.19 107 SER A O 1
ATOM 899 N N . PRO A 1 108 ? -10.706 9.869 7.804 1.00 92.88 108 PRO A N 1
ATOM 900 C CA . PRO A 1 108 ? -10.898 9.705 9.245 1.00 92.88 108 PRO A CA 1
ATOM 901 C C . PRO A 1 108 ? -9.608 9.886 10.053 1.00 92.88 108 PRO A C 1
ATOM 903 O O . PRO A 1 108 ? -9.618 10.552 11.087 1.00 92.88 108 PRO A O 1
ATOM 906 N N . TYR A 1 109 ? -8.487 9.331 9.578 1.00 93.44 109 TYR A N 1
ATOM 907 C CA . TYR A 1 109 ? -7.199 9.463 10.263 1.00 93.44 109 TYR A CA 1
ATOM 908 C C . TYR A 1 109 ? -6.704 10.914 10.248 1.00 93.44 109 TYR A C 1
ATOM 910 O O . TYR A 1 109 ? -6.202 11.415 11.256 1.00 93.44 109 TYR A O 1
ATOM 918 N N . GLN A 1 110 ? -6.897 11.620 9.130 1.00 91.12 110 GLN A N 1
ATOM 919 C CA . GLN A 1 110 ? -6.567 13.037 9.029 1.00 91.12 110 GLN A CA 1
ATOM 920 C C . GLN A 1 110 ? -7.370 13.889 10.018 1.00 91.12 110 GLN A C 1
ATOM 922 O O . GLN A 1 110 ? -6.784 14.697 10.742 1.00 91.12 110 GLN A O 1
ATOM 927 N N . GLU A 1 111 ? -8.688 13.699 10.071 1.00 92.25 111 GLU A N 1
ATOM 928 C CA . GLU A 1 111 ? -9.563 14.442 10.982 1.00 92.25 111 GLU A CA 1
ATOM 929 C C . GLU A 1 111 ? -9.153 14.257 12.449 1.00 92.25 111 GLU A C 1
ATOM 931 O O . GLU A 1 111 ? -9.292 15.179 13.256 1.00 92.25 111 GLU A O 1
ATOM 936 N N . TRP A 1 112 ? -8.645 13.070 12.785 1.00 93.81 112 TRP A N 1
ATOM 937 C CA . TRP A 1 112 ? -8.211 12.707 14.127 1.00 93.81 112 TRP A CA 1
ATOM 938 C C . TRP A 1 112 ? -6.829 13.267 14.478 1.00 93.81 112 TRP A C 1
ATOM 940 O O . TRP A 1 112 ? -6.691 14.016 15.445 1.00 93.81 112 TRP A O 1
ATOM 950 N N . LYS A 1 113 ? -5.791 12.939 13.698 1.00 91.88 113 LYS A N 1
ATOM 951 C CA . LYS A 1 113 ? -4.398 13.249 14.066 1.00 91.88 113 LYS A CA 1
ATOM 952 C C . LYS A 1 113 ? -3.922 14.627 13.612 1.00 91.88 113 LYS A C 1
ATOM 954 O O . LYS A 1 113 ? -3.068 15.209 14.285 1.00 91.88 113 LYS A O 1
ATOM 959 N N . HIS A 1 114 ? -4.460 15.159 12.513 1.00 87.12 114 HIS A N 1
ATOM 960 C CA . HIS A 1 114 ? -4.027 16.448 11.955 1.00 87.12 114 HIS A CA 1
ATOM 961 C C . HIS A 1 114 ? -4.991 17.569 12.285 1.00 87.12 114 HIS A C 1
ATOM 963 O O . HIS A 1 114 ? -4.594 18.543 12.922 1.00 87.12 114 HIS A O 1
ATOM 969 N N . ASP A 1 115 ? -6.254 17.414 11.896 1.00 88.69 115 ASP A N 1
ATOM 970 C CA . ASP A 1 115 ? -7.229 18.493 12.048 1.00 88.69 115 ASP A CA 1
ATOM 971 C C . ASP A 1 115 ? -7.736 18.588 13.497 1.00 88.69 115 ASP A C 1
ATOM 973 O O . ASP A 1 115 ? -8.206 19.641 13.920 1.00 88.69 115 ASP A O 1
ATOM 977 N N . ARG A 1 116 ? -7.600 17.497 14.272 1.00 87.19 116 ARG A N 1
ATOM 978 C CA . ARG A 1 116 ? -8.065 17.358 15.666 1.00 87.19 116 ARG A CA 1
ATOM 979 C C . ARG A 1 116 ? -9.549 17.700 15.830 1.00 87.19 116 ARG A C 1
ATOM 981 O O . ARG A 1 116 ? -9.980 18.199 16.868 1.00 87.19 116 ARG A O 1
ATOM 988 N N . ASN A 1 117 ? -10.330 17.421 14.788 1.00 87.69 117 ASN A N 1
ATOM 989 C CA . ASN A 1 117 ? -11.770 17.670 14.732 1.00 87.69 117 ASN A CA 1
ATOM 990 C C . ASN A 1 117 ? -12.579 16.527 15.361 1.00 87.69 117 ASN A C 1
ATOM 992 O O . ASN A 1 117 ? -13.754 16.698 15.696 1.00 87.69 117 ASN A O 1
ATOM 996 N N . VAL A 1 118 ? -11.963 15.353 15.500 1.00 90.56 118 VAL A N 1
ATOM 997 C CA . VAL A 1 118 ? -12.563 14.167 16.110 1.00 90.56 118 VAL A CA 1
ATOM 998 C C . VAL A 1 118 ? -11.612 13.557 17.135 1.00 90.56 118 VAL A C 1
ATOM 1000 O O . VAL A 1 118 ? -10.394 13.668 17.012 1.00 90.56 118 VAL A O 1
ATOM 1003 N N . ASP A 1 119 ? -12.184 12.924 18.154 1.00 90.56 119 ASP A N 1
ATOM 1004 C CA . ASP A 1 119 ? -11.453 12.149 19.155 1.00 90.56 119 ASP A CA 1
ATOM 1005 C C . ASP A 1 119 ? -11.173 10.714 18.663 1.00 90.56 119 ASP A C 1
ATOM 1007 O O . ASP A 1 119 ? -11.658 10.278 17.611 1.00 90.56 119 ASP A O 1
ATOM 1011 N N . ALA A 1 120 ? -10.389 9.971 19.447 1.00 92.19 120 ALA A N 1
ATOM 1012 C CA . ALA A 1 120 ? -10.023 8.588 19.150 1.00 92.19 120 ALA A CA 1
ATOM 1013 C C . ALA A 1 120 ? -11.242 7.657 19.046 1.00 92.19 120 ALA A C 1
ATOM 1015 O O . ALA A 1 120 ? -11.238 6.731 18.238 1.00 92.19 120 ALA A O 1
ATOM 1016 N N . PHE A 1 121 ? -12.310 7.924 19.803 1.00 90.56 121 PHE A N 1
ATOM 1017 C CA . PHE A 1 121 ? -13.538 7.135 19.746 1.00 90.56 121 PHE A CA 1
ATOM 1018 C C . PHE A 1 121 ? -14.234 7.287 18.394 1.00 90.56 121 PHE A C 1
ATOM 1020 O O . PHE A 1 121 ? -14.534 6.297 17.726 1.00 90.56 121 PHE A O 1
ATOM 1027 N N . LYS A 1 122 ? -14.461 8.527 17.953 1.00 91.94 122 LYS A N 1
ATOM 1028 C CA . LYS A 1 122 ? -15.076 8.816 16.653 1.00 91.94 122 LYS A CA 1
ATOM 1029 C C . LYS A 1 122 ? -14.233 8.274 15.506 1.00 91.94 122 LYS A C 1
ATOM 1031 O O . LYS A 1 122 ? -14.801 7.749 14.548 1.00 91.94 122 LYS A O 1
ATOM 1036 N N . PHE A 1 123 ? -12.906 8.375 15.601 1.00 94.62 123 PHE A N 1
ATOM 1037 C CA . PHE A 1 123 ? -12.009 7.732 14.645 1.00 94.62 123 PHE A CA 1
ATOM 1038 C C . PHE A 1 123 ? -12.218 6.217 14.620 1.00 94.62 123 PHE A C 1
ATOM 1040 O O . PHE A 1 123 ? -12.438 5.657 13.549 1.00 94.62 123 PHE A O 1
ATOM 1047 N N . LEU A 1 124 ? -12.216 5.565 15.785 1.00 94.06 124 LEU A N 1
ATOM 1048 C CA . LEU A 1 124 ? -12.360 4.118 15.901 1.00 94.06 124 LEU A CA 1
ATOM 1049 C C . LEU A 1 124 ? -13.689 3.615 15.332 1.00 94.06 124 LEU A C 1
ATOM 1051 O O . LEU A 1 124 ? -13.717 2.618 14.614 1.00 94.06 124 LEU A O 1
ATOM 1055 N N . VAL A 1 125 ? -14.787 4.325 15.601 1.00 91.50 125 VAL A N 1
ATOM 1056 C CA . VAL A 1 125 ? -16.100 4.009 15.025 1.00 91.50 125 VAL A CA 1
ATOM 1057 C C . VAL A 1 125 ? -16.054 4.092 13.498 1.00 91.50 125 VAL A C 1
ATOM 1059 O O . VAL A 1 125 ? -16.480 3.146 12.841 1.00 91.50 125 VAL A O 1
ATOM 1062 N N . LYS A 1 126 ? -15.492 5.171 12.931 1.00 93.81 126 LYS A N 1
ATOM 1063 C CA . LYS A 1 126 ? -15.342 5.319 11.472 1.00 93.81 126 LYS A CA 1
ATOM 1064 C C . LYS A 1 126 ? -14.444 4.233 10.877 1.00 93.81 126 LYS A C 1
ATOM 1066 O O . LYS A 1 126 ? -14.801 3.647 9.864 1.00 93.81 126 LYS A O 1
ATOM 1071 N N . PHE A 1 127 ? -13.318 3.927 11.520 1.00 94.44 127 PHE A N 1
ATOM 1072 C CA . PHE A 1 127 ? -12.411 2.865 11.088 1.00 94.44 127 PHE A CA 1
ATOM 1073 C C . PHE A 1 127 ? -13.123 1.506 11.017 1.00 94.44 127 PHE A C 1
ATOM 1075 O O . PHE A 1 127 ? -12.988 0.805 10.016 1.00 94.44 127 PHE A O 1
ATOM 1082 N N . TYR A 1 128 ? -13.938 1.163 12.020 1.00 91.75 128 TYR A N 1
ATOM 1083 C CA . TYR A 1 128 ? -14.723 -0.074 12.003 1.00 91.75 128 TYR A CA 1
ATOM 1084 C C . TYR A 1 128 ? -15.807 -0.099 10.937 1.00 91.75 128 TYR A C 1
ATOM 1086 O O . TYR A 1 128 ? -15.996 -1.136 10.310 1.00 91.75 128 TYR A O 1
ATOM 1094 N N . THR A 1 129 ? -16.511 1.012 10.723 1.00 91.56 129 THR A N 1
ATOM 1095 C CA . THR A 1 129 ? -17.499 1.109 9.642 1.00 91.56 129 THR A CA 1
ATOM 1096 C C . THR A 1 129 ? -16.835 0.879 8.289 1.00 91.56 129 THR A C 1
ATOM 1098 O O . THR A 1 129 ? -17.298 0.049 7.516 1.00 91.56 129 THR A O 1
ATOM 1101 N N . ASN A 1 130 ? -15.686 1.510 8.051 1.00 94.50 130 ASN A N 1
ATOM 1102 C CA . ASN A 1 130 ? -14.941 1.317 6.813 1.00 94.50 130 ASN A CA 1
ATOM 1103 C C . ASN A 1 130 ? -14.430 -0.121 6.645 1.00 94.50 130 ASN A C 1
ATOM 1105 O O . ASN A 1 130 ? -14.427 -0.676 5.546 1.00 94.50 130 ASN A O 1
ATOM 1109 N N . LEU A 1 131 ? -13.996 -0.749 7.741 1.00 93.69 131 LEU A N 1
ATOM 1110 C CA . LEU A 1 131 ? -13.611 -2.157 7.756 1.00 93.69 131 LEU A CA 1
ATOM 1111 C C . LEU A 1 131 ? -14.785 -3.074 7.430 1.00 93.69 131 LEU A C 1
ATOM 1113 O O . LEU A 1 131 ? -14.610 -4.033 6.682 1.00 93.69 131 LEU A O 1
ATOM 1117 N N . GLU A 1 132 ? -15.962 -2.795 7.978 1.00 91.00 132 GLU A N 1
ATOM 1118 C CA . GLU A 1 132 ? -17.175 -3.551 7.693 1.00 91.00 132 GLU A CA 1
ATOM 1119 C C . GLU A 1 132 ? -17.578 -3.424 6.218 1.00 91.00 132 GLU A C 1
ATOM 1121 O O . GLU A 1 132 ? -17.806 -4.448 5.569 1.00 91.00 132 GLU A O 1
ATOM 1126 N N . ASP A 1 133 ? -17.561 -2.206 5.669 1.00 92.06 133 ASP A N 1
ATOM 1127 C CA . ASP A 1 133 ? -17.812 -1.938 4.248 1.00 92.06 133 ASP A CA 1
ATOM 1128 C C . ASP A 1 133 ? -16.806 -2.683 3.358 1.00 92.06 133 ASP A C 1
ATOM 1130 O O . ASP A 1 133 ? -17.172 -3.343 2.381 1.00 92.06 133 ASP A O 1
ATOM 1134 N N . TYR A 1 134 ? -15.524 -2.662 3.727 1.00 92.81 134 TYR A N 1
ATOM 1135 C CA . TYR A 1 134 ? -14.492 -3.416 3.024 1.00 92.81 134 TYR A CA 1
ATOM 1136 C C . TYR A 1 134 ? -14.753 -4.924 3.070 1.00 92.81 134 TYR A C 1
ATOM 1138 O O . TYR A 1 134 ? -14.751 -5.581 2.026 1.00 92.81 134 TYR A O 1
ATOM 1146 N N . CYS A 1 135 ? -15.048 -5.472 4.249 1.00 91.62 135 CYS A N 1
ATOM 1147 C CA . CYS A 1 135 ? -15.395 -6.881 4.431 1.00 91.62 135 CYS A CA 1
ATOM 1148 C C . CYS A 1 135 ? -16.599 -7.287 3.571 1.00 91.62 135 CYS A C 1
ATOM 1150 O O . CYS A 1 135 ? -16.577 -8.352 2.955 1.00 91.62 135 CYS A O 1
ATOM 1152 N N . GLN A 1 136 ? -17.607 -6.418 3.456 1.00 89.12 136 GLN A N 1
ATOM 1153 C CA . GLN A 1 136 ? -18.801 -6.650 2.642 1.00 89.12 136 GLN A CA 1
ATOM 1154 C C . GLN A 1 136 ? -18.479 -6.879 1.157 1.00 89.12 136 GLN A C 1
ATOM 1156 O O . GLN A 1 136 ? -19.210 -7.584 0.465 1.00 89.12 136 GLN A O 1
ATOM 1161 N N . THR A 1 137 ? -17.383 -6.299 0.663 1.00 89.31 137 THR A N 1
ATOM 1162 C CA . THR A 1 137 ? -16.948 -6.443 -0.738 1.00 89.31 137 THR A CA 1
ATOM 1163 C C . THR A 1 137 ? -15.955 -7.579 -0.970 1.00 89.31 137 THR A C 1
ATOM 1165 O O . THR A 1 137 ? -15.725 -7.960 -2.118 1.00 89.31 137 THR A O 1
ATOM 1168 N N . ARG A 1 138 ? -15.338 -8.114 0.091 1.00 89.50 138 ARG A N 1
ATOM 1169 C CA . ARG A 1 138 ? -14.215 -9.062 -0.015 1.00 89.50 138 ARG A CA 1
ATOM 1170 C C . ARG A 1 138 ? -14.541 -10.472 0.447 1.00 89.50 138 ARG A C 1
ATOM 1172 O O . ARG A 1 138 ? -13.837 -11.395 0.052 1.00 89.50 138 ARG A O 1
ATOM 1179 N N . ILE A 1 139 ? -15.572 -10.633 1.268 1.00 89.56 139 ILE A N 1
ATOM 1180 C CA . ILE A 1 139 ? -15.903 -11.899 1.918 1.00 89.56 139 ILE A CA 1
ATOM 1181 C C . ILE A 1 139 ? -17.161 -12.494 1.295 1.00 89.56 139 ILE A C 1
ATOM 1183 O O . ILE A 1 139 ? -18.099 -11.778 0.949 1.00 89.56 139 ILE A O 1
ATOM 1187 N N . GLU A 1 140 ? -17.185 -13.819 1.160 1.00 87.94 140 GLU A N 1
ATOM 1188 C CA . GLU A 1 140 ? -18.366 -14.544 0.697 1.00 87.94 140 GLU A CA 1
ATOM 1189 C C . GLU A 1 140 ? -19.459 -14.561 1.769 1.00 87.94 140 GLU A C 1
ATOM 1191 O O . GLU A 1 140 ? -19.189 -14.829 2.940 1.00 87.94 140 GLU A O 1
ATOM 1196 N N . ASP A 1 141 ? -20.700 -14.314 1.350 1.00 87.06 141 ASP A N 1
ATOM 1197 C CA . ASP A 1 141 ? -21.889 -14.285 2.211 1.00 87.06 141 ASP A CA 1
ATOM 1198 C C . ASP A 1 141 ? -21.720 -13.452 3.507 1.00 87.06 141 ASP A C 1
ATOM 1200 O O . ASP A 1 141 ? -21.911 -13.941 4.626 1.00 87.06 141 ASP A O 1
ATOM 1204 N N . PRO A 1 142 ? -21.347 -12.165 3.386 1.00 85.50 142 PRO A N 1
ATOM 1205 C CA . PRO A 1 142 ? -20.948 -11.349 4.529 1.00 85.50 142 PRO A CA 1
ATOM 1206 C C . PRO A 1 142 ? -22.124 -10.986 5.452 1.00 85.50 142 PRO A C 1
ATOM 1208 O O . PRO A 1 142 ? -21.904 -10.620 6.603 1.00 85.50 142 PRO A O 1
ATOM 1211 N N . ASN A 1 143 ? -23.373 -11.108 4.991 1.00 86.44 143 ASN A N 1
ATOM 1212 C CA . ASN A 1 143 ? -24.564 -10.802 5.793 1.00 86.44 143 ASN A CA 1
ATOM 1213 C C . ASN A 1 143 ? -24.847 -11.854 6.875 1.00 86.44 143 ASN A C 1
ATOM 1215 O O . ASN A 1 143 ? -25.523 -11.551 7.855 1.00 86.44 143 ASN A O 1
ATOM 1219 N N . ASN A 1 144 ? -24.336 -13.075 6.702 1.00 86.94 144 ASN A N 1
ATOM 1220 C CA . ASN A 1 144 ? -24.497 -14.170 7.659 1.00 86.94 144 ASN A CA 1
ATOM 1221 C C . ASN A 1 144 ? -23.323 -14.279 8.642 1.00 86.94 144 ASN A C 1
ATOM 1223 O O . ASN A 1 144 ? -23.295 -15.203 9.455 1.00 86.94 144 ASN A O 1
ATOM 1227 N N . LYS A 1 145 ? -22.361 -13.351 8.568 1.00 88.81 145 LYS A N 1
ATOM 1228 C CA . LYS A 1 145 ? -21.134 -13.361 9.363 1.00 88.81 145 LYS A CA 1
ATOM 1229 C C . LYS A 1 145 ? -21.059 -12.136 10.256 1.00 88.81 145 LYS A C 1
ATOM 1231 O O . LYS A 1 145 ? -21.349 -11.019 9.827 1.00 88.81 145 LYS A O 1
ATOM 1236 N N . ASP A 1 146 ? -20.640 -12.339 11.498 1.00 90.19 146 ASP A N 1
ATOM 1237 C CA . ASP A 1 146 ? -20.304 -11.226 12.381 1.00 90.19 146 ASP A CA 1
ATOM 1238 C C . ASP A 1 146 ? -18.918 -10.644 12.044 1.00 90.19 146 ASP A C 1
ATOM 1240 O O . ASP A 1 146 ? -18.172 -11.173 11.217 1.00 90.19 146 ASP A O 1
ATOM 1244 N N . MET A 1 147 ? -18.559 -9.523 12.674 1.00 89.12 147 MET A N 1
ATOM 1245 C CA . MET A 1 147 ? -17.263 -8.881 12.424 1.00 89.12 147 MET A CA 1
ATOM 1246 C C . MET A 1 147 ? -16.056 -9.729 12.846 1.00 89.12 147 MET A C 1
ATOM 1248 O O . MET A 1 147 ? -14.980 -9.548 12.287 1.00 89.12 147 MET A O 1
ATOM 1252 N N . ASP A 1 148 ? -16.213 -10.646 13.799 1.00 90.38 148 ASP A N 1
ATOM 1253 C CA . ASP A 1 148 ? -15.135 -11.531 14.254 1.00 90.38 148 ASP A CA 1
ATOM 1254 C C . ASP A 1 148 ? -14.762 -12.534 13.155 1.00 90.38 148 ASP A C 1
ATOM 1256 O O . ASP A 1 148 ? -13.605 -12.661 12.740 1.00 90.38 148 ASP A O 1
ATOM 1260 N N . GLN A 1 149 ? -15.795 -13.178 12.613 1.00 90.81 149 GLN A N 1
ATOM 1261 C CA . GLN A 1 149 ? -15.696 -14.088 11.481 1.00 90.81 149 GLN A CA 1
ATOM 1262 C C . GLN A 1 149 ? -15.178 -13.358 10.244 1.00 90.81 149 GLN A C 1
ATOM 1264 O O . GLN A 1 149 ? -14.269 -13.853 9.580 1.00 90.81 149 GLN A O 1
ATOM 1269 N N . LYS A 1 150 ? -15.696 -12.152 9.969 1.00 92.56 150 LYS A N 1
ATOM 1270 C CA . LYS A 1 150 ? -15.246 -11.354 8.826 1.00 92.56 150 LYS A CA 1
ATOM 1271 C C . LYS A 1 150 ? -13.746 -11.046 8.902 1.00 92.56 150 LYS A C 1
ATOM 1273 O O . LYS A 1 150 ? -13.026 -11.300 7.944 1.00 92.56 150 LYS A O 1
ATOM 1278 N N . ILE A 1 151 ? -13.257 -10.553 10.044 1.00 91.00 151 ILE A N 1
ATOM 1279 C CA . ILE A 1 151 ? -11.830 -10.233 10.234 1.00 91.00 151 ILE A CA 1
ATOM 1280 C C . ILE A 1 151 ? -10.962 -11.483 10.060 1.00 91.00 151 ILE A C 1
ATOM 1282 O O . ILE A 1 151 ? -9.944 -11.431 9.371 1.00 91.00 151 ILE A O 1
ATOM 1286 N N . SER A 1 152 ? -11.398 -12.614 10.615 1.00 88.69 152 SER A N 1
ATOM 1287 C CA . SER A 1 152 ? -10.674 -13.884 10.512 1.00 88.69 152 SER A CA 1
ATOM 1288 C C . SER A 1 152 ? -10.537 -14.366 9.060 1.00 88.69 152 SER A C 1
ATOM 1290 O O . SER A 1 152 ? -9.500 -14.902 8.672 1.00 88.69 152 SER A O 1
ATOM 1292 N N . GLU A 1 153 ? -11.551 -14.136 8.224 1.00 92.38 153 GLU A N 1
ATOM 1293 C CA . GLU A 1 153 ? -11.554 -14.528 6.808 1.00 92.38 153 GLU A CA 1
ATOM 1294 C C . GLU A 1 153 ? -10.758 -13.593 5.886 1.00 92.38 153 GLU A C 1
ATOM 1296 O O . GLU A 1 153 ? -10.437 -13.971 4.756 1.00 92.38 153 GLU A O 1
ATOM 1301 N N . LEU A 1 154 ? -10.356 -12.408 6.361 1.00 90.81 154 LEU A N 1
ATOM 1302 C CA . LEU A 1 154 ? -9.431 -11.542 5.623 1.00 90.81 154 LEU A CA 1
ATOM 1303 C C . LEU A 1 154 ? -8.019 -12.143 5.504 1.00 90.81 154 LEU A C 1
ATOM 1305 O O . LEU A 1 154 ? -7.215 -11.630 4.726 1.00 90.81 154 LEU A O 1
ATOM 1309 N N . ASN A 1 155 ? -7.714 -13.225 6.237 1.00 88.94 155 ASN A N 1
ATOM 1310 C CA . ASN A 1 155 ? -6.399 -13.875 6.266 1.00 88.94 155 ASN A CA 1
ATOM 1311 C C . ASN A 1 155 ? -5.265 -12.881 6.582 1.00 88.94 155 ASN A C 1
ATOM 1313 O O . ASN A 1 155 ? -4.224 -12.848 5.917 1.00 88.94 155 ASN A O 1
ATOM 1317 N N . LEU A 1 156 ? -5.491 -12.036 7.592 1.00 94.25 156 LEU A N 1
ATOM 1318 C CA . LEU A 1 156 ? -4.496 -11.089 8.091 1.00 94.25 156 LEU A CA 1
ATOM 1319 C C . LEU A 1 156 ? -3.305 -11.840 8.722 1.00 94.25 156 LEU A C 1
ATOM 1321 O O . LEU A 1 156 ? -3.488 -12.938 9.255 1.00 94.25 156 LEU A O 1
ATOM 1325 N N . PRO A 1 157 ? -2.089 -11.260 8.723 1.00 94.44 157 PRO A N 1
ATOM 1326 C CA . PRO A 1 157 ? -0.992 -11.749 9.556 1.00 94.44 157 PRO A CA 1
ATOM 1327 C C . PRO A 1 157 ? -1.432 -11.879 11.019 1.00 94.44 157 PRO A C 1
ATOM 1329 O O . PRO A 1 157 ? -2.170 -11.024 11.502 1.00 94.44 157 PRO A O 1
ATOM 1332 N N . GLU A 1 158 ? -0.960 -12.912 11.719 1.00 93.38 158 GLU A N 1
ATOM 1333 C CA . GLU A 1 158 ? -1.428 -13.275 13.068 1.00 93.38 158 GLU A CA 1
ATOM 1334 C C . GLU A 1 158 ? -1.409 -12.093 14.051 1.00 93.38 158 GLU A C 1
ATOM 1336 O O . GLU A 1 158 ? -2.423 -11.805 14.683 1.00 93.38 158 GLU A O 1
ATOM 1341 N N . ASP A 1 159 ? -0.306 -11.341 14.098 1.00 92.69 159 ASP A N 1
ATOM 1342 C CA . ASP A 1 159 ? -0.176 -10.163 14.966 1.00 92.69 159 ASP A CA 1
ATOM 1343 C C . ASP A 1 159 ? -1.214 -9.076 14.643 1.00 92.69 159 ASP A C 1
ATOM 1345 O O . ASP A 1 159 ? -1.838 -8.515 15.544 1.00 92.69 159 ASP A O 1
ATOM 1349 N N . LEU A 1 160 ? -1.443 -8.801 13.353 1.00 95.12 160 LEU A N 1
ATOM 1350 C CA . LEU A 1 160 ? -2.451 -7.832 12.923 1.00 95.12 160 LEU A CA 1
ATOM 1351 C C . LEU A 1 160 ? -3.860 -8.345 13.229 1.00 95.12 160 LEU A C 1
ATOM 1353 O O . LEU A 1 160 ? -4.698 -7.575 13.681 1.00 95.12 160 LEU A O 1
ATOM 1357 N N . ASN A 1 161 ? -4.123 -9.635 13.023 1.00 93.56 161 ASN A N 1
ATOM 1358 C CA . ASN A 1 161 ? -5.408 -10.236 13.358 1.00 93.56 161 ASN A CA 1
ATOM 1359 C C . ASN A 1 161 ? -5.717 -10.069 14.852 1.00 93.56 161 ASN A C 1
ATOM 1361 O O . ASN A 1 161 ? -6.798 -9.605 15.205 1.00 93.56 161 ASN A O 1
ATOM 1365 N N . ASN A 1 162 ? -4.744 -10.360 15.718 1.00 93.31 162 ASN A N 1
ATOM 1366 C CA . ASN A 1 162 ? -4.873 -10.177 17.164 1.00 93.31 162 ASN A CA 1
ATOM 1367 C C . ASN A 1 162 ? -5.134 -8.706 17.522 1.00 93.31 162 ASN A C 1
ATOM 1369 O O . ASN A 1 162 ? -6.076 -8.408 18.254 1.00 93.31 162 ASN A O 1
ATOM 1373 N N . ASN A 1 163 ? -4.383 -7.773 16.928 1.00 94.38 163 ASN A N 1
ATOM 1374 C CA . ASN A 1 163 ? -4.600 -6.339 17.129 1.00 94.38 163 ASN A CA 1
ATOM 1375 C C . ASN A 1 163 ? -6.005 -5.895 16.686 1.00 94.38 163 ASN A C 1
ATOM 1377 O O . ASN A 1 163 ? -6.680 -5.167 17.411 1.00 94.38 163 ASN A O 1
ATOM 1381 N N . MET A 1 164 ? -6.492 -6.370 15.537 1.00 94.69 164 MET A N 1
ATOM 1382 C CA . MET A 1 164 ? -7.843 -6.069 15.049 1.00 94.69 164 MET A CA 1
ATOM 1383 C C . MET A 1 164 ? -8.938 -6.629 15.968 1.00 94.69 164 MET A C 1
ATOM 1385 O O . MET A 1 164 ? -9.994 -6.008 16.107 1.00 94.69 164 MET A O 1
ATOM 1389 N N . GLN A 1 165 ? -8.702 -7.774 16.614 1.00 91.88 165 GLN A N 1
ATOM 1390 C CA . GLN A 1 165 ? -9.628 -8.336 17.599 1.00 91.88 165 GLN A CA 1
ATOM 1391 C C . GLN A 1 165 ? -9.630 -7.539 18.905 1.00 91.88 165 GLN A C 1
ATOM 1393 O O . GLN A 1 165 ? -10.698 -7.216 19.426 1.00 91.88 165 GLN A O 1
ATOM 1398 N N . ASP A 1 166 ? -8.460 -7.135 19.393 1.00 92.19 166 ASP A N 1
ATOM 1399 C CA . ASP A 1 166 ? -8.350 -6.297 20.588 1.00 92.19 166 ASP A CA 1
ATOM 1400 C C . ASP A 1 166 ? -9.052 -4.949 20.398 1.00 92.19 166 ASP A C 1
ATOM 1402 O O . ASP A 1 166 ? -9.814 -4.496 21.254 1.00 92.19 166 ASP A O 1
ATOM 1406 N N . ILE A 1 167 ? -8.849 -4.326 19.237 1.00 92.81 167 ILE A N 1
ATOM 1407 C CA . ILE A 1 167 ? -9.496 -3.067 18.873 1.00 92.81 167 ILE A CA 1
ATOM 1408 C C . ILE A 1 167 ? -11.022 -3.239 18.738 1.00 92.81 167 ILE A C 1
ATOM 1410 O O . ILE A 1 167 ? -11.782 -2.317 19.053 1.00 92.81 167 ILE A O 1
ATOM 1414 N N . ARG A 1 168 ? -11.507 -4.438 18.386 1.00 91.69 168 ARG A N 1
ATOM 1415 C CA . ARG A 1 168 ? -12.947 -4.735 18.277 1.00 91.69 168 ARG A CA 1
ATOM 1416 C C . ARG A 1 168 ? -13.571 -4.818 19.659 1.00 91.69 168 ARG A C 1
ATOM 1418 O O . ARG A 1 168 ? -14.661 -4.284 19.873 1.00 91.69 168 ARG A O 1
ATOM 1425 N N . ILE A 1 169 ? -12.883 -5.484 20.584 1.00 90.25 169 ILE A N 1
ATOM 1426 C CA . ILE A 1 169 ? -13.286 -5.571 21.989 1.00 90.25 169 ILE A CA 1
ATOM 1427 C C . ILE A 1 169 ? -13.353 -4.163 22.584 1.00 90.25 169 ILE A C 1
ATOM 1429 O O . ILE A 1 169 ? -14.400 -3.789 23.112 1.00 90.25 169 ILE A O 1
ATOM 1433 N N . LEU A 1 170 ? -12.303 -3.358 22.393 1.00 90.88 170 LEU A N 1
ATOM 1434 C CA . LEU A 1 170 ? -12.249 -1.972 22.854 1.00 90.88 170 LEU A CA 1
ATOM 1435 C C . LEU A 1 170 ? -13.411 -1.138 22.292 1.00 90.88 170 LEU A C 1
ATOM 1437 O O . LEU A 1 170 ? -14.134 -0.487 23.043 1.00 90.88 170 LEU A O 1
ATOM 1441 N N . ARG A 1 171 ? -13.672 -1.212 20.979 1.00 89.69 171 ARG A N 1
ATOM 1442 C CA . ARG A 1 171 ? -14.821 -0.530 20.358 1.00 89.69 171 ARG A CA 1
ATOM 1443 C C . ARG A 1 171 ? -16.137 -0.927 21.023 1.00 89.69 171 ARG A C 1
ATOM 1445 O O . ARG A 1 171 ? -16.995 -0.074 21.242 1.00 89.69 171 ARG A O 1
ATOM 1452 N N . ASN A 1 172 ? -16.330 -2.212 21.313 1.00 87.12 172 ASN A N 1
ATOM 1453 C CA . ASN A 1 172 ? -17.558 -2.690 21.941 1.00 87.12 172 ASN A CA 1
ATOM 1454 C C . ASN A 1 172 ? -17.702 -2.204 23.383 1.00 87.12 172 ASN A C 1
ATOM 1456 O O . ASN A 1 172 ? -18.817 -1.843 23.756 1.00 87.12 172 ASN A O 1
ATOM 1460 N N . GLN A 1 173 ? -16.607 -2.134 24.142 1.00 87.69 173 GLN A N 1
ATOM 1461 C CA . GLN A 1 173 ? -16.594 -1.541 25.479 1.00 87.69 173 GLN A CA 1
ATOM 1462 C C . GLN A 1 173 ? -16.986 -0.065 25.416 1.00 87.69 173 GLN A C 1
ATOM 1464 O O . GLN A 1 173 ? -17.944 0.326 26.066 1.00 87.69 173 GLN A O 1
ATOM 1469 N N . ILE A 1 174 ? -16.363 0.740 24.550 1.00 86.38 174 ILE A N 1
ATOM 1470 C CA . ILE A 1 174 ? -16.654 2.184 24.479 1.00 86.38 174 ILE A CA 1
ATOM 1471 C C . ILE A 1 174 ? -18.095 2.481 24.033 1.00 86.38 174 ILE A C 1
ATOM 1473 O O . ILE A 1 174 ? -18.703 3.452 24.474 1.00 86.38 174 ILE A O 1
ATOM 1477 N N . VAL A 1 175 ? -18.664 1.667 23.137 1.00 82.25 175 VAL A N 1
ATOM 1478 C CA . VAL A 1 175 ? -20.026 1.905 22.627 1.00 82.25 175 VAL A CA 1
ATOM 1479 C C . VAL A 1 175 ? -21.113 1.529 23.641 1.00 82.25 175 VAL A C 1
ATOM 1481 O O . VAL A 1 175 ? -22.187 2.129 23.615 1.00 82.25 175 VAL A O 1
ATOM 1484 N N . HIS A 1 176 ? -20.867 0.549 24.516 1.00 78.75 176 HIS A N 1
ATOM 1485 C CA . HIS A 1 176 ? -21.895 -0.001 25.415 1.00 78.75 176 HIS A CA 1
ATOM 1486 C C . HIS A 1 176 ? -21.647 0.291 26.898 1.00 78.75 176 HIS A C 1
ATOM 1488 O O . HIS A 1 176 ? -22.562 0.163 27.711 1.00 78.75 176 HIS A O 1
ATOM 1494 N N . GLU A 1 177 ? -20.436 0.702 27.250 1.00 72.19 177 GLU A N 1
ATOM 1495 C CA . GLU A 1 177 ? -20.002 1.026 28.600 1.00 72.19 177 GLU A CA 1
ATOM 1496 C C . GLU A 1 177 ? -19.496 2.474 28.588 1.00 72.19 177 GLU A C 1
ATOM 1498 O O . GLU A 1 177 ? -18.947 2.939 27.593 1.00 72.19 177 GLU A O 1
ATOM 1503 N N . ALA A 1 178 ? -19.707 3.225 29.673 1.00 73.56 178 ALA A N 1
ATOM 1504 C CA . ALA A 1 178 ? -19.190 4.591 29.804 1.00 73.56 178 ALA A CA 1
ATOM 1505 C C . ALA A 1 178 ? -17.662 4.565 30.021 1.00 73.56 178 ALA A C 1
ATOM 1507 O O . ALA A 1 178 ? -17.176 4.875 31.107 1.00 73.56 178 ALA A O 1
ATOM 1508 N N . TYR A 1 179 ? -16.934 4.112 29.001 1.00 84.25 179 TYR A N 1
ATOM 1509 C CA . TYR A 1 179 ? -15.500 3.867 28.999 1.00 84.25 179 TYR A CA 1
ATOM 1510 C C . TYR A 1 179 ? -14.764 5.022 28.311 1.00 84.25 179 TYR A C 1
ATOM 1512 O O . TYR A 1 179 ? -15.120 5.425 27.202 1.00 84.25 179 TYR A O 1
ATOM 1520 N N . GLU A 1 180 ? -13.727 5.543 28.962 1.00 86.12 180 GLU A N 1
ATOM 1521 C CA . GLU A 1 180 ? -12.845 6.566 28.399 1.00 86.12 180 GLU A CA 1
ATOM 1522 C C . GLU A 1 180 ? -11.576 5.914 27.849 1.00 86.12 180 GLU A C 1
ATOM 1524 O O . GLU A 1 180 ? -10.916 5.151 28.549 1.00 86.12 180 GLU A O 1
ATOM 1529 N N . ILE A 1 181 ? -11.232 6.236 26.599 1.00 90.94 181 ILE A N 1
ATOM 1530 C CA . ILE A 1 181 ? -10.035 5.716 25.928 1.00 90.94 181 ILE A CA 1
ATOM 1531 C C . ILE A 1 181 ? -8.786 6.279 26.605 1.00 90.94 181 ILE A C 1
ATOM 1533 O O . ILE A 1 181 ? -8.626 7.496 26.718 1.00 90.94 181 ILE A O 1
ATOM 1537 N N . THR A 1 182 ? -7.889 5.390 27.014 1.00 92.88 182 THR A N 1
ATOM 1538 C CA . THR A 1 182 ? -6.590 5.747 27.593 1.00 92.88 182 THR A CA 1
ATOM 1539 C C . THR A 1 182 ? -5.568 6.130 26.515 1.00 92.88 182 THR A C 1
ATOM 1541 O O . THR A 1 182 ? -5.707 5.780 25.344 1.00 92.88 182 THR A O 1
ATOM 1544 N N . GLU A 1 183 ? -4.485 6.816 26.898 1.00 92.81 183 GLU A N 1
ATOM 1545 C CA . GLU A 1 183 ? -3.407 7.163 25.955 1.00 92.81 183 GLU A CA 1
ATOM 1546 C C . GLU A 1 183 ? -2.746 5.919 25.330 1.00 92.81 183 GLU A C 1
ATOM 1548 O O . GLU A 1 183 ? -2.410 5.921 24.146 1.00 92.81 183 GLU A O 1
ATOM 1553 N N . GLU A 1 184 ? -2.586 4.835 26.097 1.00 94.75 184 GLU A N 1
ATOM 1554 C CA . GLU A 1 184 ? -2.009 3.575 25.606 1.00 94.75 184 GLU A CA 1
ATOM 1555 C C . GLU A 1 184 ? -2.897 2.924 24.536 1.00 94.75 184 GLU A C 1
ATOM 1557 O O . GLU A 1 184 ? -2.411 2.440 23.511 1.00 94.75 184 GLU A O 1
ATOM 1562 N N . GLU A 1 185 ? -4.213 2.958 24.735 1.00 94.69 185 GLU A N 1
ATOM 1563 C CA . GLU A 1 185 ? -5.181 2.475 23.754 1.00 94.69 185 GLU A CA 1
ATOM 1564 C C . GLU A 1 185 ? -5.237 3.367 22.521 1.00 94.69 185 GLU A C 1
ATOM 1566 O O . GLU A 1 185 ? -5.367 2.858 21.410 1.00 94.69 185 GLU A O 1
ATOM 1571 N N . GLU A 1 186 ? -5.077 4.682 22.685 1.00 94.62 186 GLU A N 1
ATOM 1572 C CA . GLU A 1 186 ? -4.976 5.606 21.560 1.00 94.62 186 GLU A CA 1
ATOM 1573 C C . GLU A 1 186 ? -3.802 5.240 20.636 1.00 94.62 186 GLU A C 1
ATOM 1575 O O . GLU A 1 186 ? -3.953 5.193 19.409 1.00 94.62 186 GLU A O 1
ATOM 1580 N N . VAL A 1 187 ? -2.641 4.937 21.226 1.00 94.38 187 VAL A N 1
ATOM 1581 C CA . VAL A 1 187 ? -1.457 4.465 20.494 1.00 94.38 187 VAL A CA 1
ATOM 1582 C C . VAL A 1 187 ? -1.745 3.127 19.817 1.00 94.38 187 VAL A C 1
ATOM 1584 O O . VAL A 1 187 ? -1.451 2.968 18.633 1.00 94.38 187 VAL A O 1
ATOM 1587 N N . LYS A 1 188 ? -2.389 2.188 20.519 1.00 95.06 188 LYS A N 1
ATOM 1588 C CA . LYS A 1 188 ? -2.752 0.880 19.957 1.00 95.06 188 LYS A CA 1
ATOM 1589 C C . LYS A 1 188 ? -3.710 0.997 18.769 1.00 95.06 188 LYS A C 1
ATOM 1591 O O . LYS A 1 188 ? -3.531 0.291 17.776 1.00 95.06 188 LYS A O 1
ATOM 1596 N N . ILE A 1 189 ? -4.701 1.888 18.840 1.00 95.50 189 ILE A N 1
ATOM 1597 C CA . ILE A 1 189 ? -5.635 2.176 17.742 1.00 95.50 189 ILE A CA 1
ATOM 1598 C C . ILE A 1 189 ? -4.863 2.695 16.524 1.00 95.50 189 ILE A C 1
ATOM 1600 O O . ILE A 1 189 ? -5.056 2.201 15.411 1.00 95.50 189 ILE A O 1
ATOM 1604 N N . GLU A 1 190 ? -3.976 3.671 16.731 1.00 95.19 190 GLU A N 1
ATOM 1605 C CA . GLU A 1 190 ? -3.164 4.253 15.660 1.00 95.19 190 GLU A CA 1
ATOM 1606 C C . GLU A 1 190 ? -2.245 3.212 15.010 1.00 95.19 190 GLU A C 1
ATOM 1608 O O . GLU A 1 190 ? -2.234 3.085 13.784 1.00 95.19 190 GLU A O 1
ATOM 1613 N N . ASP A 1 191 ? -1.510 2.440 15.808 1.00 94.81 191 ASP A N 1
ATOM 1614 C CA . ASP A 1 191 ? -0.585 1.434 15.293 1.00 94.81 191 ASP A CA 1
ATOM 1615 C C . ASP A 1 191 ? -1.329 0.307 14.559 1.00 94.81 191 ASP A C 1
ATOM 1617 O O . ASP A 1 191 ? -0.879 -0.132 13.498 1.00 94.81 191 ASP A O 1
ATOM 1621 N N . THR A 1 192 ? -2.502 -0.109 15.050 1.00 96.00 192 THR A N 1
ATOM 1622 C CA . THR A 1 192 ? -3.351 -1.105 14.372 1.00 96.00 192 THR A CA 1
ATOM 1623 C C . THR A 1 192 ? -3.844 -0.587 13.022 1.00 96.00 192 THR A C 1
ATOM 1625 O O . THR A 1 192 ? -3.760 -1.301 12.022 1.00 96.00 192 THR A O 1
ATOM 1628 N N . TYR A 1 193 ? -4.298 0.669 12.954 1.00 95.88 193 TYR A N 1
ATOM 1629 C CA . TYR A 1 193 ? -4.695 1.297 11.692 1.00 95.88 193 TYR A CA 1
ATOM 1630 C C . TYR A 1 193 ? -3.529 1.349 10.694 1.00 95.88 193 TYR A C 1
ATOM 1632 O O . TYR A 1 193 ? -3.687 0.965 9.534 1.00 95.88 193 TYR A O 1
ATOM 1640 N N . ILE A 1 194 ? -2.341 1.774 11.136 1.00 95.50 194 ILE A N 1
ATOM 1641 C CA . ILE A 1 194 ? -1.148 1.850 10.280 1.00 95.50 194 ILE A CA 1
ATOM 1642 C C . ILE A 1 194 ? -0.771 0.457 9.757 1.00 95.50 194 ILE A C 1
ATOM 1644 O O . ILE A 1 194 ? -0.518 0.310 8.560 1.00 95.50 194 ILE A O 1
ATOM 1648 N N . GLN A 1 195 ? -0.780 -0.570 10.614 1.00 95.50 195 GLN A N 1
ATOM 1649 C CA . GLN A 1 195 ? -0.506 -1.955 10.215 1.00 95.50 195 GLN A CA 1
ATOM 1650 C C . GLN A 1 195 ? -1.553 -2.496 9.233 1.00 95.50 195 GLN A C 1
ATOM 1652 O O . GLN A 1 195 ? -1.194 -3.172 8.267 1.00 95.50 195 GLN A O 1
ATOM 1657 N N . PHE A 1 196 ? -2.833 -2.175 9.433 1.00 96.25 196 PHE A N 1
ATOM 1658 C CA . PHE A 1 196 ? -3.893 -2.558 8.506 1.00 96.25 196 PHE A CA 1
ATOM 1659 C C . PHE A 1 196 ? -3.708 -1.899 7.136 1.00 96.25 196 PHE A C 1
ATOM 1661 O O . PHE A 1 196 ? -3.714 -2.591 6.117 1.00 96.25 196 PHE A O 1
ATOM 1668 N N . MET A 1 197 ? -3.462 -0.586 7.093 1.00 96.25 197 MET A N 1
ATOM 1669 C CA . MET A 1 197 ? -3.197 0.120 5.835 1.00 96.25 197 MET A CA 1
ATOM 1670 C C . MET A 1 197 ? -1.940 -0.405 5.143 1.00 96.25 197 MET A C 1
ATOM 1672 O O . MET A 1 197 ? -1.906 -0.507 3.916 1.00 96.25 197 MET A O 1
ATOM 1676 N N . TYR A 1 198 ? -0.922 -0.776 5.919 1.00 96.25 198 TYR A N 1
ATOM 1677 C CA . TYR A 1 198 ? 0.295 -1.386 5.407 1.00 96.25 198 TYR A CA 1
ATOM 1678 C C . TYR A 1 198 ? -0.008 -2.727 4.736 1.00 96.25 198 TYR A C 1
ATOM 1680 O O . TYR A 1 198 ? 0.384 -2.943 3.588 1.00 96.25 198 TYR A O 1
ATOM 1688 N N . TRP A 1 199 ? -0.742 -3.612 5.419 1.00 96.06 199 TRP A N 1
ATOM 1689 C CA . TRP A 1 199 ? -1.162 -4.902 4.874 1.00 96.06 199 TRP A CA 1
ATOM 1690 C C . TRP A 1 199 ? -2.001 -4.726 3.606 1.00 96.06 199 TRP A C 1
ATOM 1692 O O . TRP A 1 199 ? -1.738 -5.384 2.595 1.00 96.06 199 TRP A O 1
ATOM 1702 N N . LEU A 1 200 ? -2.962 -3.801 3.636 1.00 95.56 200 LEU A N 1
ATOM 1703 C CA . LEU A 1 200 ? -3.857 -3.530 2.520 1.00 95.56 200 LEU A CA 1
ATOM 1704 C C . LEU A 1 200 ? -3.062 -3.085 1.289 1.00 95.56 200 LEU A C 1
ATOM 1706 O O . LEU A 1 200 ? -3.110 -3.746 0.256 1.00 95.56 200 LEU A O 1
ATOM 1710 N N . VAL A 1 201 ? -2.258 -2.024 1.407 1.00 96.69 201 VAL A N 1
ATOM 1711 C CA . VAL A 1 201 ? -1.431 -1.507 0.302 1.00 96.69 201 VAL A CA 1
ATOM 1712 C C . VAL A 1 201 ? -0.460 -2.572 -0.214 1.00 96.69 201 VAL A C 1
ATOM 1714 O O . VAL A 1 201 ? -0.334 -2.768 -1.425 1.00 96.69 201 VAL A O 1
ATOM 1717 N N . SER A 1 202 ? 0.191 -3.309 0.686 1.00 95.81 202 SER A N 1
ATOM 1718 C CA . SER A 1 202 ? 1.146 -4.357 0.314 1.00 95.81 202 SER A CA 1
ATOM 1719 C C . SER A 1 202 ? 0.486 -5.493 -0.466 1.00 95.81 202 SER A C 1
ATOM 1721 O O . SER A 1 202 ? 1.081 -6.007 -1.414 1.00 95.81 202 SER A O 1
ATOM 1723 N N . THR A 1 203 ? -0.755 -5.849 -0.131 1.00 94.44 203 THR A N 1
ATOM 1724 C CA . THR A 1 203 ? -1.526 -6.888 -0.832 1.00 94.44 203 THR A CA 1
ATOM 1725 C C . THR A 1 203 ? -1.753 -6.535 -2.304 1.00 94.44 203 THR A C 1
ATOM 1727 O O . THR A 1 203 ? -1.646 -7.411 -3.163 1.00 94.44 203 THR A O 1
ATOM 1730 N N . TYR A 1 204 ? -1.974 -5.256 -2.622 1.00 95.19 204 TYR A N 1
ATOM 1731 C CA . TYR A 1 204 ? -2.133 -4.793 -4.008 1.00 95.19 204 TYR A CA 1
ATOM 1732 C C . TYR A 1 204 ? -0.804 -4.602 -4.745 1.00 95.19 204 TYR A C 1
ATOM 1734 O O . TYR A 1 204 ? -0.735 -4.814 -5.956 1.00 95.19 204 TYR A O 1
ATOM 1742 N N . LEU A 1 205 ? 0.265 -4.216 -4.042 1.00 96.38 205 LEU A N 1
ATOM 1743 C CA . LEU A 1 205 ? 1.550 -3.908 -4.677 1.00 96.38 205 LEU A CA 1
ATOM 1744 C C . LEU A 1 205 ? 2.464 -5.126 -4.866 1.00 96.38 205 LEU A C 1
ATOM 1746 O O . LEU A 1 205 ? 3.161 -5.194 -5.879 1.00 96.38 205 LEU A O 1
ATOM 1750 N N . ARG A 1 206 ? 2.457 -6.111 -3.955 1.00 94.19 206 ARG A N 1
ATOM 1751 C CA . ARG A 1 206 ? 3.311 -7.316 -4.060 1.00 94.19 206 ARG A CA 1
ATOM 1752 C C . ARG A 1 206 ? 3.157 -8.067 -5.391 1.00 94.19 206 ARG A C 1
ATOM 1754 O O . ARG A 1 206 ? 4.185 -8.412 -5.979 1.00 94.19 206 ARG A O 1
ATOM 1761 N N .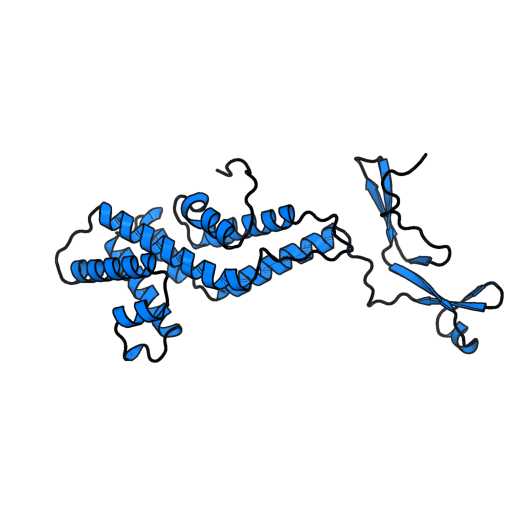 PRO A 1 207 ? 1.937 -8.298 -5.925 1.00 94.75 207 PRO A N 1
ATOM 1762 C CA . PRO A 1 207 ? 1.761 -8.997 -7.200 1.00 94.75 207 PRO A CA 1
ATOM 1763 C C . PRO A 1 207 ? 2.420 -8.297 -8.394 1.00 94.75 207 PRO A C 1
ATOM 1765 O O . PRO A 1 207 ? 2.654 -8.930 -9.423 1.00 94.75 207 PRO A O 1
ATOM 1768 N N . LEU A 1 208 ? 2.747 -7.004 -8.280 1.00 93.75 208 LEU A N 1
ATOM 1769 C CA . LEU A 1 208 ? 3.403 -6.265 -9.354 1.00 93.75 208 LEU A CA 1
ATOM 1770 C C . LEU A 1 208 ? 4.868 -6.678 -9.553 1.00 93.75 208 LEU A C 1
ATOM 1772 O O . LEU A 1 208 ? 5.399 -6.452 -10.643 1.00 93.75 208 LEU A O 1
ATOM 1776 N N . GLY A 1 209 ? 5.516 -7.284 -8.552 1.00 91.50 209 GLY A N 1
ATOM 1777 C CA . GLY A 1 209 ? 6.916 -7.712 -8.644 1.00 91.50 209 GLY A CA 1
ATOM 1778 C C . GLY A 1 209 ? 7.848 -6.568 -9.049 1.00 91.50 209 GLY A C 1
ATOM 1779 O O . GLY A 1 209 ? 8.565 -6.679 -10.044 1.00 91.50 209 GLY A O 1
ATOM 1780 N N . LEU A 1 210 ? 7.771 -5.438 -8.337 1.00 90.19 210 LEU A N 1
ATOM 1781 C CA . LEU A 1 210 ? 8.555 -4.231 -8.634 1.00 90.19 210 LEU A CA 1
ATOM 1782 C C . LEU A 1 210 ? 10.069 -4.462 -8.475 1.00 90.19 210 LEU A C 1
ATOM 1784 O O . LEU A 1 210 ? 10.859 -3.843 -9.178 1.00 90.19 210 LEU A O 1
ATOM 1788 N N . ASP A 1 211 ? 10.466 -5.425 -7.643 1.00 87.56 211 ASP A N 1
ATOM 1789 C CA . ASP A 1 211 ? 11.832 -5.945 -7.503 1.00 87.56 211 ASP A CA 1
ATOM 1790 C C . ASP A 1 211 ? 12.341 -6.694 -8.749 1.00 87.56 211 ASP A C 1
ATOM 1792 O O . ASP A 1 211 ? 13.540 -6.914 -8.912 1.00 87.56 211 ASP A O 1
ATOM 1796 N N . LYS A 1 212 ? 11.433 -7.101 -9.643 1.00 87.81 212 LYS A N 1
ATOM 1797 C CA . LYS A 1 212 ? 11.719 -7.933 -10.823 1.00 87.81 212 LYS A CA 1
ATOM 1798 C C . LYS A 1 212 ? 11.652 -7.153 -12.131 1.00 87.81 212 LYS A C 1
ATOM 1800 O O . LYS A 1 212 ? 11.527 -7.771 -13.192 1.00 87.81 212 LYS A O 1
ATOM 1805 N N . ILE A 1 213 ? 11.713 -5.822 -12.087 1.00 86.38 213 ILE A N 1
ATOM 1806 C CA . ILE A 1 213 ? 11.783 -4.998 -13.298 1.00 86.38 213 ILE A CA 1
ATOM 1807 C C . ILE A 1 213 ? 13.036 -5.401 -14.084 1.00 86.38 213 ILE A C 1
ATOM 1809 O O . ILE A 1 213 ? 14.165 -5.265 -13.615 1.00 86.38 213 ILE A O 1
ATOM 1813 N N . LYS A 1 214 ? 12.824 -5.944 -15.287 1.00 84.25 214 LYS A N 1
ATOM 1814 C CA . LYS A 1 214 ? 13.900 -6.383 -16.177 1.00 84.25 214 LYS A CA 1
ATOM 1815 C C . LYS A 1 214 ? 14.291 -5.254 -17.113 1.00 84.25 214 LYS A C 1
ATOM 1817 O O . LYS A 1 214 ? 13.424 -4.569 -17.654 1.00 84.25 214 LYS A O 1
ATOM 1822 N N . ILE A 1 215 ? 15.597 -5.123 -17.303 1.00 81.50 215 ILE A N 1
ATOM 1823 C CA . ILE A 1 215 ? 16.193 -4.260 -18.311 1.00 81.50 215 ILE A CA 1
ATOM 1824 C C . ILE A 1 215 ? 16.624 -5.136 -19.479 1.00 81.50 215 ILE A C 1
ATOM 1826 O O . ILE A 1 215 ? 17.352 -6.115 -19.300 1.00 81.50 215 ILE A O 1
ATOM 1830 N N . GLU A 1 216 ? 16.138 -4.793 -20.662 1.00 78.81 216 GLU A N 1
ATOM 1831 C CA . GLU A 1 21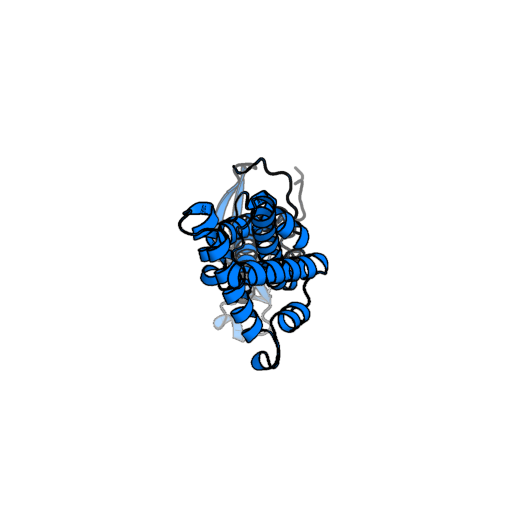6 ? 16.501 -5.414 -21.923 1.00 78.81 216 GLU A CA 1
ATOM 1832 C C . GLU A 1 216 ? 18.035 -5.376 -22.123 1.00 78.81 216 GLU A C 1
ATOM 1834 O O . GLU A 1 216 ? 18.676 -4.385 -21.752 1.00 78.81 216 GLU A O 1
ATOM 1839 N N . PRO A 1 217 ? 18.658 -6.442 -22.672 1.00 72.06 217 PRO A N 1
ATOM 1840 C CA . PRO A 1 217 ? 20.116 -6.552 -22.808 1.00 72.06 217 PRO A CA 1
ATOM 1841 C C . PRO A 1 217 ? 20.789 -5.367 -23.512 1.00 72.06 217 PRO A C 1
ATOM 1843 O O . PRO A 1 217 ? 21.943 -5.045 -23.241 1.00 72.06 217 PRO A O 1
ATOM 1846 N N . GLU A 1 218 ? 20.069 -4.706 -24.410 1.00 65.31 218 GLU A N 1
ATOM 1847 C CA . GLU A 1 218 ? 20.522 -3.553 -25.181 1.00 65.31 218 GLU A CA 1
ATOM 1848 C C . GLU A 1 218 ? 20.632 -2.279 -24.326 1.00 65.31 218 GLU A C 1
ATOM 1850 O O . GLU A 1 218 ? 21.329 -1.339 -24.701 1.00 65.31 218 GLU A O 1
ATOM 1855 N N . TYR A 1 219 ? 20.008 -2.279 -23.145 1.00 70.25 219 TYR A N 1
ATOM 1856 C CA . TYR A 1 219 ? 19.935 -1.169 -22.198 1.00 70.25 219 TYR A CA 1
ATOM 1857 C C . TYR A 1 219 ? 20.627 -1.475 -20.867 1.00 70.25 219 TYR A C 1
ATOM 1859 O O . TYR A 1 219 ? 20.387 -0.783 -19.884 1.00 70.25 219 TYR A O 1
ATOM 1867 N N . THR A 1 220 ? 21.519 -2.472 -20.797 1.00 70.38 220 THR A N 1
ATOM 1868 C CA . THR A 1 220 ? 22.194 -2.893 -19.545 1.00 70.38 220 THR A CA 1
ATOM 1869 C C . THR A 1 220 ? 23.007 -1.800 -18.849 1.00 70.38 220 THR A C 1
ATOM 1871 O O . THR A 1 220 ? 23.438 -1.979 -17.716 1.00 70.38 220 THR A O 1
ATOM 1874 N N . PHE A 1 221 ? 23.262 -0.686 -19.534 1.00 67.56 221 PHE A N 1
ATOM 1875 C CA . PHE A 1 221 ? 23.892 0.502 -18.962 1.00 67.56 221 PHE A CA 1
ATOM 1876 C C . PHE A 1 221 ? 22.929 1.345 -18.106 1.00 67.56 221 PHE A C 1
ATOM 1878 O O . PHE A 1 221 ? 23.376 2.248 -17.398 1.00 67.56 221 PHE A O 1
ATOM 1885 N N . LEU A 1 222 ? 21.621 1.080 -18.169 1.00 73.06 222 LEU A N 1
ATOM 1886 C CA . LEU A 1 222 ? 20.625 1.698 -17.310 1.00 73.06 222 LEU A CA 1
ATOM 1887 C C . LEU A 1 222 ? 20.726 1.110 -15.903 1.00 73.06 222 LEU A C 1
ATOM 1889 O O . LEU A 1 222 ? 20.586 -0.093 -15.690 1.00 73.06 222 LEU A O 1
ATOM 1893 N N . ASP A 1 223 ? 20.936 1.995 -14.936 1.00 78.31 223 ASP A N 1
ATOM 1894 C CA . ASP A 1 223 ? 20.993 1.644 -13.526 1.00 78.31 223 ASP A CA 1
ATOM 1895 C C . ASP A 1 223 ? 19.579 1.478 -12.952 1.00 78.31 223 ASP A C 1
ATOM 1897 O O . ASP A 1 223 ? 18.819 2.444 -12.836 1.00 78.31 223 ASP A O 1
ATOM 1901 N N . ILE A 1 224 ? 19.238 0.244 -12.572 1.00 83.62 224 ILE A N 1
ATOM 1902 C CA . ILE A 1 224 ? 17.948 -0.100 -11.961 1.00 83.62 224 ILE A CA 1
ATOM 1903 C C . ILE A 1 224 ? 17.686 0.695 -10.675 1.00 83.62 224 ILE A C 1
ATOM 1905 O O . ILE A 1 224 ? 16.537 0.979 -10.342 1.00 83.62 224 ILE A O 1
ATOM 1909 N N . THR A 1 225 ? 18.743 1.137 -9.991 1.00 84.62 225 THR A N 1
ATOM 1910 C CA . THR A 1 225 ? 18.660 1.956 -8.778 1.00 84.62 225 THR A CA 1
ATOM 1911 C C . THR A 1 225 ? 17.966 3.290 -9.051 1.00 84.62 225 THR A C 1
ATOM 1913 O O . THR A 1 225 ? 17.196 3.763 -8.216 1.00 84.62 225 THR A O 1
ATOM 1916 N N . LYS A 1 226 ? 18.141 3.868 -10.249 1.00 84.56 226 LYS A N 1
ATOM 1917 C CA . LYS A 1 226 ? 17.447 5.104 -10.649 1.00 84.56 226 LYS A CA 1
ATOM 1918 C C . LYS A 1 226 ? 15.949 4.882 -10.843 1.00 84.56 226 LYS A C 1
ATOM 1920 O O . LYS A 1 226 ? 15.150 5.692 -10.390 1.00 84.56 226 LYS A O 1
ATOM 1925 N N . ILE A 1 227 ? 15.555 3.760 -11.449 1.00 87.69 227 ILE A N 1
ATOM 1926 C CA . ILE A 1 227 ? 14.134 3.397 -11.576 1.00 87.69 227 ILE A CA 1
ATOM 1927 C C . ILE A 1 227 ? 13.522 3.172 -10.189 1.00 87.69 227 ILE A C 1
ATOM 1929 O O . ILE A 1 227 ? 12.443 3.686 -9.900 1.00 87.69 227 ILE A O 1
ATOM 1933 N N . ASN A 1 228 ? 14.227 2.458 -9.309 1.00 90.00 228 ASN A N 1
ATOM 1934 C CA . ASN A 1 228 ? 13.794 2.230 -7.931 1.00 90.00 228 ASN A CA 1
ATOM 1935 C C . ASN A 1 228 ? 13.603 3.544 -7.162 1.00 90.00 228 ASN A C 1
ATOM 1937 O O . ASN A 1 228 ? 12.620 3.687 -6.436 1.00 90.00 228 ASN A O 1
ATOM 1941 N N . TYR A 1 229 ? 14.495 4.518 -7.365 1.00 89.44 229 TYR A N 1
ATOM 1942 C CA . TYR A 1 229 ? 14.355 5.863 -6.812 1.00 89.44 229 TYR A CA 1
ATOM 1943 C C . TYR A 1 229 ? 13.074 6.555 -7.307 1.00 89.44 229 TYR A C 1
ATOM 1945 O O . TYR A 1 229 ? 12.282 7.018 -6.494 1.00 89.44 229 TYR A O 1
ATOM 1953 N N . GLU A 1 230 ? 12.795 6.559 -8.613 1.00 90.44 230 GLU A N 1
ATOM 1954 C CA . GLU A 1 230 ? 11.571 7.177 -9.154 1.00 90.44 230 GLU A CA 1
ATOM 1955 C C . GLU A 1 230 ? 10.284 6.511 -8.661 1.00 90.44 230 GLU A C 1
ATOM 1957 O O . GLU A 1 230 ? 9.269 7.185 -8.460 1.00 90.44 230 GLU A O 1
ATOM 1962 N N . ILE A 1 231 ? 10.305 5.186 -8.487 1.00 92.88 231 ILE A N 1
ATOM 1963 C CA . ILE A 1 231 ? 9.181 4.429 -7.927 1.00 92.88 231 ILE A CA 1
ATOM 1964 C C . ILE A 1 231 ? 8.983 4.802 -6.459 1.00 92.88 231 ILE A C 1
ATOM 1966 O O . ILE A 1 231 ? 7.851 5.024 -6.029 1.00 92.88 231 ILE A O 1
ATOM 1970 N N . ARG A 1 232 ? 10.074 4.905 -5.697 1.00 93.50 232 ARG A N 1
ATOM 1971 C CA . ARG A 1 232 ? 10.053 5.330 -4.299 1.00 93.50 232 ARG A CA 1
ATOM 1972 C C . ARG A 1 232 ? 9.466 6.726 -4.141 1.00 93.50 232 ARG A C 1
ATOM 1974 O O . ARG A 1 232 ? 8.545 6.891 -3.349 1.00 93.50 232 ARG A O 1
ATOM 1981 N N . GLU A 1 233 ? 9.970 7.706 -4.888 1.00 92.81 233 GLU A N 1
ATOM 1982 C CA . GLU A 1 233 ? 9.466 9.084 -4.844 1.00 92.81 233 GLU A CA 1
ATOM 1983 C C . GLU A 1 233 ? 7.991 9.137 -5.254 1.00 92.81 233 GLU A C 1
ATOM 1985 O O . GLU A 1 233 ? 7.177 9.813 -4.624 1.00 92.81 233 GLU A O 1
ATOM 1990 N N . PHE A 1 234 ? 7.604 8.350 -6.261 1.00 94.56 234 PHE A N 1
ATOM 1991 C CA . PHE A 1 234 ? 6.207 8.246 -6.657 1.00 94.56 234 PHE A CA 1
ATOM 1992 C C . PHE A 1 234 ? 5.319 7.694 -5.532 1.00 94.56 234 PHE A C 1
ATOM 1994 O O . PHE A 1 234 ? 4.282 8.286 -5.237 1.00 94.56 234 PHE A O 1
ATOM 2001 N N . LEU A 1 235 ? 5.717 6.597 -4.881 1.00 95.31 235 LEU A N 1
ATOM 2002 C CA . LEU A 1 235 ? 4.989 6.033 -3.740 1.00 95.31 235 LEU A CA 1
ATOM 2003 C C . LEU A 1 235 ? 4.959 7.001 -2.555 1.00 95.31 235 LEU A C 1
ATOM 2005 O O . LEU A 1 235 ? 3.921 7.120 -1.909 1.00 95.31 235 LEU A O 1
ATOM 2009 N N . HIS A 1 236 ? 6.058 7.717 -2.301 1.00 93.88 236 HIS A N 1
ATOM 2010 C CA . HIS A 1 236 ? 6.131 8.735 -1.261 1.00 93.88 236 HIS A CA 1
ATOM 2011 C C . HIS A 1 236 ? 5.065 9.813 -1.460 1.00 93.88 236 HIS A C 1
ATOM 2013 O O . HIS A 1 236 ? 4.253 10.053 -0.568 1.00 93.88 236 HIS A O 1
ATOM 2019 N N . LEU A 1 237 ? 5.022 10.409 -2.653 1.00 91.88 237 LEU A N 1
ATOM 2020 C CA . LEU A 1 237 ? 4.063 11.459 -2.982 1.00 91.88 237 LEU A CA 1
ATOM 2021 C C . LEU A 1 237 ? 2.629 10.925 -3.020 1.00 91.88 237 LEU A C 1
ATOM 2023 O O . LEU A 1 237 ? 1.718 11.543 -2.466 1.00 91.88 237 LEU A O 1
ATOM 2027 N N . TYR A 1 238 ? 2.417 9.774 -3.658 1.00 92.50 238 TYR A N 1
ATOM 2028 C CA . TYR A 1 238 ? 1.084 9.217 -3.853 1.00 92.50 238 TYR A CA 1
ATOM 2029 C C . TYR A 1 238 ? 0.453 8.783 -2.528 1.00 92.50 238 TYR A C 1
ATOM 2031 O O . TYR A 1 238 ? -0.638 9.231 -2.202 1.00 92.50 238 TYR A O 1
ATOM 2039 N N . LEU A 1 239 ? 1.144 7.959 -1.737 1.00 94.00 239 LEU A N 1
ATOM 2040 C CA . LEU A 1 239 ? 0.614 7.439 -0.474 1.00 94.00 239 LEU A CA 1
ATOM 2041 C C . LEU A 1 239 ? 0.730 8.453 0.670 1.00 94.00 239 LEU A C 1
ATOM 2043 O O . LEU A 1 239 ? -0.139 8.501 1.536 1.00 94.00 239 LEU A O 1
ATOM 2047 N N . GLY A 1 240 ? 1.771 9.289 0.679 1.00 91.06 240 GLY A N 1
ATOM 2048 C CA . GLY A 1 240 ? 1.944 10.317 1.705 1.00 91.06 240 GLY A CA 1
ATOM 2049 C C . GLY A 1 240 ? 0.841 11.374 1.654 1.00 91.06 240 GLY A C 1
ATOM 2050 O O . GLY A 1 240 ? 0.312 11.766 2.694 1.00 91.06 240 GLY A O 1
ATOM 2051 N N . SER A 1 241 ? 0.434 11.786 0.447 1.00 87.12 241 SER A N 1
ATOM 2052 C CA . SER A 1 241 ? -0.648 12.763 0.272 1.00 87.12 241 SER A CA 1
ATOM 2053 C C . SER A 1 241 ? -2.035 12.209 0.616 1.00 87.12 241 SER A C 1
ATOM 2055 O O . SER A 1 241 ? -2.897 12.971 1.068 1.00 87.12 241 SER A O 1
ATOM 2057 N N . THR A 1 242 ? -2.246 10.901 0.441 1.00 88.88 242 THR A N 1
ATOM 2058 C CA . THR A 1 242 ? -3.541 10.248 0.665 1.00 88.88 242 THR A CA 1
ATOM 2059 C C . THR A 1 242 ? -3.715 9.724 2.088 1.00 88.88 242 THR A C 1
ATOM 2061 O O . THR A 1 242 ? -4.758 9.958 2.691 1.00 88.88 242 THR A O 1
ATOM 2064 N N . LEU A 1 243 ? -2.703 9.063 2.657 1.00 90.06 243 LEU A N 1
ATOM 2065 C CA . LEU A 1 243 ? -2.782 8.458 3.992 1.00 90.06 243 LEU A CA 1
ATOM 2066 C C . LEU A 1 243 ? -2.477 9.445 5.115 1.00 90.06 243 LEU A C 1
ATOM 2068 O O . LEU A 1 243 ? -3.001 9.295 6.217 1.00 90.06 243 LEU A O 1
ATOM 2072 N N . ARG A 1 244 ? -1.602 10.427 4.853 1.00 86.25 244 ARG A N 1
ATOM 2073 C CA . ARG A 1 244 ? -1.187 11.460 5.814 1.00 86.25 244 ARG A CA 1
ATOM 2074 C C . ARG A 1 244 ? -0.732 10.898 7.167 1.00 86.25 244 ARG A C 1
ATOM 2076 O O . ARG A 1 244 ? -0.922 11.533 8.195 1.00 86.25 244 ARG A O 1
ATOM 2083 N N . ILE A 1 245 ? -0.130 9.713 7.206 1.00 90.00 245 ILE A N 1
ATOM 2084 C CA . ILE A 1 245 ? 0.358 9.115 8.459 1.00 90.00 245 ILE A CA 1
ATOM 2085 C C . ILE A 1 245 ? 1.469 9.991 9.055 1.00 90.00 245 ILE A C 1
ATOM 2087 O O . ILE A 1 245 ? 2.359 10.459 8.342 1.00 90.00 245 ILE A O 1
ATOM 2091 N N . LYS A 1 246 ? 1.445 10.231 10.371 1.00 84.94 24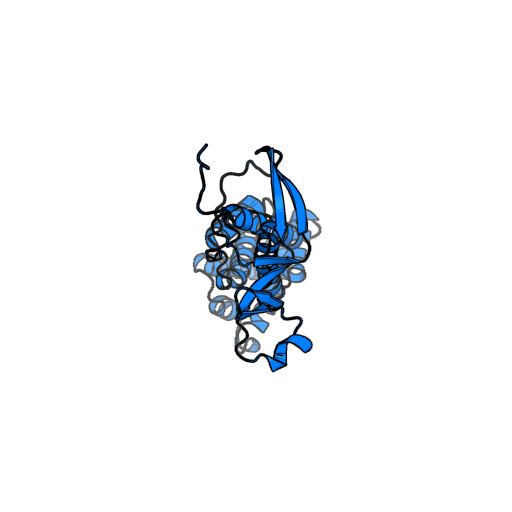6 LYS A N 1
ATOM 2092 C CA . LYS A 1 246 ? 2.539 10.961 11.027 1.00 84.94 246 LYS A CA 1
ATOM 2093 C C . LYS A 1 246 ? 3.831 10.140 10.952 1.00 84.94 246 LYS A C 1
ATOM 2095 O O . LYS A 1 246 ? 3.817 8.943 11.218 1.00 84.94 246 LYS A O 1
ATOM 2100 N N . ASN A 1 247 ? 4.953 10.787 10.622 1.00 87.81 247 ASN A N 1
ATOM 2101 C CA . ASN A 1 247 ? 6.229 10.113 10.342 1.00 87.81 247 ASN A CA 1
ATOM 2102 C C . ASN A 1 247 ? 6.072 9.030 9.255 1.00 87.81 247 ASN A C 1
ATOM 2104 O O . ASN A 1 247 ? 6.616 7.932 9.376 1.00 87.81 247 ASN A O 1
ATOM 2108 N N . PHE A 1 248 ? 5.296 9.338 8.205 1.00 91.94 248 PHE A N 1
ATOM 2109 C CA . PHE A 1 248 ? 4.950 8.425 7.110 1.00 91.94 248 PHE A CA 1
ATOM 2110 C C . PHE A 1 248 ? 6.158 7.672 6.542 1.00 91.94 248 PHE A C 1
ATOM 2112 O O . PHE A 1 248 ? 6.068 6.472 6.280 1.00 91.94 248 PHE A O 1
ATOM 2119 N N . TYR A 1 249 ? 7.291 8.360 6.372 1.00 90.69 249 TYR A N 1
ATOM 2120 C CA . TYR A 1 249 ? 8.487 7.762 5.788 1.00 90.69 249 TYR A CA 1
ATOM 2121 C C . TYR A 1 249 ? 9.003 6.571 6.612 1.00 90.69 249 TYR A C 1
ATOM 2123 O O . TYR A 1 249 ? 9.234 5.495 6.059 1.00 90.69 249 TYR A O 1
ATOM 2131 N N . ASP A 1 250 ? 9.112 6.733 7.930 1.00 90.56 250 ASP A N 1
ATOM 2132 C CA . ASP A 1 250 ? 9.663 5.712 8.827 1.00 90.56 250 ASP A CA 1
ATOM 2133 C C . ASP A 1 250 ? 8.624 4.660 9.210 1.00 90.56 250 ASP A C 1
ATOM 2135 O O . ASP A 1 250 ? 8.909 3.463 9.192 1.00 90.56 250 ASP A O 1
ATOM 2139 N N . LYS A 1 251 ? 7.404 5.102 9.543 1.00 90.56 251 LYS A N 1
ATOM 2140 C CA . LYS A 1 251 ? 6.343 4.215 10.036 1.00 90.56 251 LYS A CA 1
ATOM 2141 C C . LYS A 1 251 ? 5.690 3.377 8.939 1.00 90.56 251 LYS A C 1
ATOM 2143 O O . LYS A 1 251 ? 5.130 2.332 9.251 1.00 90.56 251 LYS A O 1
ATOM 2148 N N . PHE A 1 252 ? 5.721 3.828 7.684 1.00 94.75 252 PHE A N 1
ATOM 2149 C CA . PHE A 1 252 ? 4.950 3.200 6.610 1.00 94.75 252 PHE A CA 1
ATOM 2150 C C . PHE A 1 252 ? 5.774 2.933 5.353 1.00 94.75 252 PHE A C 1
ATOM 2152 O O . PHE A 1 252 ? 5.884 1.788 4.915 1.00 94.75 252 PHE A O 1
ATOM 2159 N N . LEU A 1 253 ? 6.365 3.975 4.763 1.00 95.12 253 LEU A N 1
ATOM 2160 C CA . LEU A 1 253 ? 6.976 3.863 3.441 1.00 95.12 253 LEU A CA 1
ATOM 2161 C C . LEU A 1 253 ? 8.231 2.985 3.457 1.00 95.12 253 LEU A C 1
ATOM 2163 O O . LEU A 1 253 ? 8.372 2.109 2.612 1.00 95.12 253 LEU A O 1
ATOM 2167 N N . THR A 1 254 ? 9.131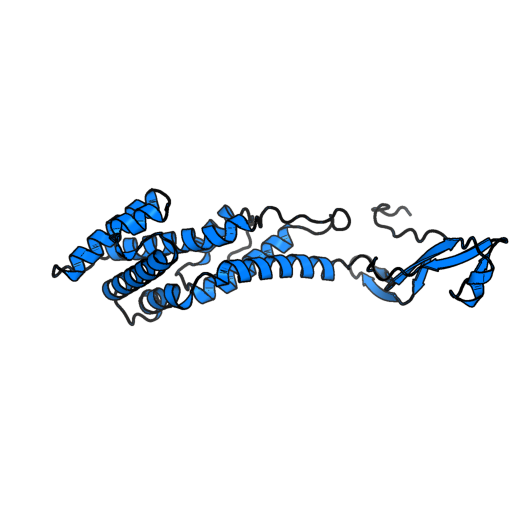 3.186 4.417 1.00 93.75 254 THR A N 1
ATOM 2168 C CA . THR A 1 254 ? 10.382 2.422 4.516 1.00 93.75 254 THR A CA 1
ATOM 2169 C C . THR A 1 254 ? 10.134 0.917 4.694 1.00 93.75 254 THR A C 1
ATOM 2171 O O . THR A 1 254 ? 10.695 0.136 3.916 1.00 93.75 254 THR A O 1
ATOM 2174 N N . PRO A 1 255 ? 9.274 0.473 5.636 1.00 94.00 255 PRO A N 1
ATOM 2175 C CA . PRO A 1 255 ? 8.857 -0.927 5.715 1.00 94.00 255 PRO A CA 1
ATOM 2176 C C . PRO A 1 255 ? 8.270 -1.449 4.398 1.00 94.00 255 PRO A C 1
ATOM 2178 O O . PRO A 1 255 ? 8.637 -2.539 3.959 1.00 94.00 255 PRO A O 1
ATOM 2181 N N . LEU A 1 256 ? 7.423 -0.651 3.733 1.00 95.50 256 LEU A N 1
ATOM 2182 C CA . LEU A 1 256 ? 6.734 -1.060 2.506 1.00 95.50 256 LEU A CA 1
ATOM 2183 C C . LEU A 1 256 ? 7.728 -1.289 1.369 1.00 95.50 256 LEU A C 1
ATOM 2185 O O . LEU A 1 256 ? 7.685 -2.314 0.700 1.00 95.50 256 LEU A O 1
ATOM 2189 N N . LEU A 1 257 ? 8.664 -0.362 1.168 1.00 94.44 257 LEU A N 1
ATOM 2190 C CA . LEU A 1 257 ? 9.701 -0.485 0.142 1.00 94.44 257 LEU A CA 1
ATOM 2191 C C . LEU A 1 257 ? 10.569 -1.721 0.368 1.00 94.44 257 LEU A C 1
ATOM 2193 O O . LEU A 1 257 ? 10.868 -2.440 -0.585 1.00 94.44 257 LEU A O 1
ATOM 2197 N N . LYS A 1 258 ? 10.923 -2.003 1.629 1.00 92.81 258 LYS A N 1
ATOM 2198 C CA . LYS A 1 258 ? 11.679 -3.203 1.994 1.00 92.81 258 LYS A CA 1
ATOM 2199 C C . LYS A 1 258 ? 10.914 -4.475 1.634 1.00 92.81 258 LYS A C 1
ATOM 2201 O O . LYS A 1 258 ? 11.510 -5.396 1.083 1.00 92.81 258 LYS A O 1
ATOM 2206 N N . GLU A 1 259 ? 9.616 -4.524 1.917 1.00 91.81 259 GLU A N 1
ATOM 2207 C CA . GLU A 1 259 ? 8.768 -5.656 1.538 1.00 91.81 259 GLU A CA 1
ATOM 2208 C C . GLU A 1 259 ? 8.615 -5.802 0.019 1.00 91.81 259 GLU A C 1
ATOM 2210 O O . GLU A 1 259 ? 8.607 -6.917 -0.499 1.00 91.81 259 GLU A O 1
ATOM 2215 N N . LEU A 1 260 ? 8.560 -4.689 -0.711 1.00 92.50 260 LEU A N 1
ATOM 2216 C CA . LEU A 1 260 ? 8.504 -4.685 -2.172 1.00 92.50 260 LEU A CA 1
ATOM 2217 C C . LEU A 1 260 ? 9.862 -4.966 -2.838 1.00 92.50 260 LEU A C 1
ATOM 2219 O O . LEU A 1 260 ? 9.934 -4.959 -4.064 1.00 92.50 260 LEU A O 1
ATOM 2223 N N . GLY A 1 261 ? 10.927 -5.193 -2.059 1.00 90.06 261 GLY A N 1
ATOM 2224 C CA . GLY A 1 261 ? 12.284 -5.431 -2.561 1.00 90.06 261 GLY A CA 1
ATOM 2225 C C . GLY A 1 261 ? 12.937 -4.202 -3.207 1.00 90.06 261 GLY A C 1
ATOM 2226 O O . GLY A 1 261 ? 13.916 -4.332 -3.939 1.00 90.06 261 GLY A O 1
ATOM 2227 N N . ILE A 1 262 ? 12.415 -3.004 -2.941 1.00 88.06 262 ILE A N 1
ATOM 2228 C CA . ILE A 1 262 ? 12.947 -1.741 -3.455 1.00 88.06 262 ILE A CA 1
ATOM 2229 C C . ILE A 1 262 ? 14.000 -1.242 -2.464 1.00 88.06 262 ILE A C 1
ATOM 2231 O O . ILE A 1 262 ? 13.686 -0.762 -1.373 1.00 88.06 262 ILE A O 1
ATOM 2235 N N . HIS A 1 263 ? 15.274 -1.389 -2.828 1.00 74.88 263 HIS A N 1
ATOM 2236 C CA . HIS A 1 263 ? 16.383 -1.004 -1.960 1.00 74.88 263 HIS A CA 1
ATOM 2237 C C . HIS A 1 263 ? 16.468 0.513 -1.768 1.00 74.88 263 HIS A C 1
ATOM 2239 O O . HIS A 1 263 ? 16.496 1.287 -2.724 1.00 74.88 263 HIS A O 1
ATOM 2245 N N . ILE A 1 264 ? 16.569 0.919 -0.504 1.00 62.81 264 ILE A N 1
ATOM 2246 C CA . ILE A 1 264 ? 16.884 2.283 -0.097 1.00 62.81 264 ILE A CA 1
ATOM 2247 C C . ILE A 1 264 ? 18.398 2.319 0.108 1.00 62.81 264 ILE A C 1
ATOM 2249 O O . ILE A 1 264 ? 18.894 1.941 1.167 1.00 62.81 264 ILE A O 1
ATOM 2253 N N . GLU A 1 265 ? 19.161 2.734 -0.902 1.00 55.66 265 GLU A N 1
ATOM 2254 C CA . GLU A 1 265 ? 20.496 3.254 -0.600 1.00 55.66 265 GLU A CA 1
ATOM 2255 C C . GLU A 1 265 ? 20.300 4.531 0.216 1.00 55.66 265 GLU A C 1
ATOM 2257 O O . GLU A 1 265 ? 19.409 5.316 -0.106 1.00 55.66 265 GLU A O 1
ATOM 2262 N N . ASN A 1 266 ? 21.066 4.695 1.301 1.00 40.28 266 ASN A N 1
ATOM 2263 C CA . ASN A 1 266 ? 20.957 5.798 2.260 1.00 40.28 266 ASN A CA 1
ATOM 2264 C C . ASN A 1 266 ? 21.017 7.173 1.564 1.00 40.28 266 ASN A C 1
ATOM 2266 O O . ASN A 1 266 ? 22.056 7.833 1.534 1.00 40.28 266 ASN A O 1
ATOM 2270 N N . SER A 1 267 ? 19.895 7.636 1.023 1.00 38.91 267 SER A N 1
ATOM 2271 C CA . SER A 1 267 ? 19.679 9.027 0.683 1.00 38.91 267 SER A CA 1
ATOM 2272 C C . SER A 1 267 ? 19.425 9.734 2.001 1.00 38.91 267 SER A C 1
ATOM 2274 O O . SER A 1 267 ? 18.487 9.381 2.715 1.00 38.91 267 SER A O 1
ATOM 2276 N N . LYS A 1 268 ? 20.309 10.682 2.325 1.00 37.84 268 LYS A N 1
ATOM 2277 C CA . LYS A 1 268 ? 20.152 11.666 3.402 1.00 37.84 268 LYS A CA 1
ATOM 2278 C C . LYS A 1 268 ? 18.680 12.046 3.568 1.00 37.84 268 LYS A C 1
ATOM 2280 O O . LYS A 1 268 ? 18.007 12.230 2.554 1.00 37.84 268 LYS A O 1
ATOM 2285 N N . SER A 1 269 ? 18.240 12.130 4.824 1.00 32.59 269 SER A N 1
ATOM 2286 C CA . SER A 1 269 ? 16.883 12.498 5.225 1.00 32.59 269 SER A CA 1
ATOM 2287 C C . SER A 1 269 ? 16.303 13.558 4.288 1.00 32.59 269 SER A C 1
ATOM 2289 O O . SER A 1 269 ? 16.827 14.665 4.167 1.00 32.59 269 SER A O 1
ATOM 2291 N N . LEU A 1 270 ? 15.260 13.169 3.560 1.00 42.12 270 LEU A N 1
ATOM 2292 C CA . LEU A 1 270 ? 14.321 14.117 2.982 1.00 42.12 270 LEU A CA 1
ATOM 2293 C C . LEU A 1 270 ? 13.357 14.442 4.123 1.00 42.12 270 LEU A C 1
ATOM 2295 O O . LEU A 1 270 ? 12.347 13.763 4.294 1.00 42.12 270 LEU A O 1
ATOM 2299 N N . ASP A 1 271 ? 13.793 15.381 4.964 1.00 37.56 271 ASP A N 1
ATOM 2300 C CA . ASP A 1 271 ? 12.944 16.097 5.919 1.00 37.56 271 ASP A CA 1
ATOM 2301 C C . ASP A 1 271 ? 12.033 17.089 5.178 1.00 37.56 271 ASP A C 1
ATOM 2303 O O . ASP A 1 271 ? 12.517 17.730 4.211 1.00 37.56 271 ASP A O 1
#

Foldseek 3Di:
DDDPCPPPDPPPDPFKDADDWDWDADPVPRDIDIDGQFIWGKDWDPDPVCCVVQVWDDDPNTIIDTDRPVVCGPPPPLVRVLCVLLVVLLVLLCVLCVVPPLCQLQVLVCVVPPVVVDHLLSSLVSNVVSLLVVLVVVDPPSVVDDPLRSLVVVVDDPVLSVLVVVSVVVNVCVVPPVDDQDPVNSVSSLLSSLSVVQRVSLVSLQVVLLVPRDDDPVNVVDDVLVSLVSSLVSCCVPCCVRNVRVVCVVSHSVVSCVSSNRDDDDDDDPD